Protein AF-0000000075406181 (afdb_homodimer)

Sequence (302 aa):
MIGLICLGNSLHADDGFGTAVHRRLATRPWPRHVCLHDGSEGGVLDILHQCRQAVLITALSSRLGAPGQVLLLTEAEIPADPQGPLGAGPASIVAAMRRLMQKPPKTEILGAVAALQVPFSAGLTPLVAAAVETASAMLWRQWGMSQAPAVMIGLICLGNSLHADDGFGTAVHRRLATRPWPRHVCLHDGSEGGVLDILHQCRQAVLITALSSRLGAPGQVLLLTEAEIPADPQGPLGAGPASIVAAMRRLMQKPPKTEILGAVAALQVPFSAGLTPLVAAAVETASAMLWRQWGMSQAPAV

Foldseek 3Di:
DEEEEFAADQQFALQCLSVLLLVVCVPADFPPLYDYHHCVVPDPLVVQLVHQEYEYEGADELVVDHALDKDKAFPVRLDLALPDPSSPDPSVVVNVSVVPDPRTHGYMYIYGYAPGGGGRDHYYDPSSVVSSVVSSVVCCVVGVPPPDPPD/DEEEEFAADQQFALQCLSVLLLVVCVPADFPPLYDYHHCVVPDPLVVQLVHQEYEYEGADELVVDHALDKDKAFPVRLDLALPDPSSPDPSVVVNVSVVPDPRTHGYMYIYGYAPGGGGRDHYYDPSSVVSSVVSSVVCCVVGVPPPDPPD

pLDDT: mean 87.93, std 13.17, range [35.19, 98.69]

InterPro domains:
  IPR000671 Peptidase A31 family [PR00446] (2-14)
  IPR000671 Peptidase A31 family [PR00446] (14-25)
  IPR000671 Peptidase A31 family [PR00446] (33-50)
  IPR000671 Peptidase A31 family [PR00446] (64-80)
  IPR000671 Peptidase A31 family [PTHR30302] (3-141)
  IPR000671 Peptidase A31 family [TIGR00072] (5-139)
  IPR023430 Peptidase HybD-like domain superfamily [G3DSA:3.40.50.1450] (2-148)
  IPR023430 Peptidase HybD-like domain superfamily [SSF53163] (4-143)

Solvent-accessible surface area (backbone atoms only — not comparable to full-atom values): 15360 Å² total; per-residue (Å²): 74,33,34,40,35,16,29,53,36,57,47,19,15,22,30,13,40,9,46,51,31,42,63,72,49,66,80,55,83,56,38,92,55,46,44,82,38,69,36,47,78,50,62,59,68,63,54,46,70,64,19,56,29,35,35,43,27,27,46,35,58,52,88,78,47,57,59,19,40,71,46,76,40,46,58,89,69,46,45,73,50,47,85,40,91,60,7,45,32,71,32,28,55,53,31,50,40,56,70,71,36,94,77,54,38,56,46,32,36,42,28,30,13,26,81,46,78,42,69,47,32,77,50,56,50,70,52,42,49,53,27,33,56,54,51,44,50,51,51,36,62,64,52,39,65,50,69,72,76,82,120,74,35,34,40,34,17,29,52,35,57,47,20,14,23,28,13,41,8,48,52,31,41,62,71,51,66,80,55,81,56,40,90,57,45,44,82,40,70,37,46,78,51,61,57,68,62,53,46,69,65,22,55,30,34,34,41,27,27,46,34,59,51,86,79,48,57,60,19,41,73,45,77,41,45,57,89,69,46,46,72,50,48,83,40,92,58,6,45,31,70,30,27,55,55,34,48,40,56,70,71,36,93,77,54,38,54,46,32,36,42,28,30,13,26,81,46,79,40,68,48,32,76,49,56,51,70,52,42,50,53,26,34,57,53,51,45,49,51,50,37,61,64,52,40,63,51,67,72,76,84,121

Nearest PDB structures (foldseek):
  1cfz-assembly2_B  TM=7.970E-01  e=2.907E-11  Escherichia coli
  5ttx-assembly3_C  TM=7.260E-01  e=1.371E-09  Thaumarchaeota archaeon SCGC AB-539-E09
  2e85-assembly1_A  TM=7.416E-01  e=6.571E-09  Escherichia coli
  5zby-assembly1_A  TM=7.453E-01  e=7.488E-09  Thermococcus kodakarensis KOD1
  2i8l-assembly1_A  TM=7.427E-01  e=2.426E-08  Escherichia coli

Radius of gyration: 19.92 Å; Cα contacts (8 Å, |Δi|>4): 659; chains: 2; bounding box: 43×64×57 Å

Organism: Magnetospirillum gryphiswaldense (strain DSM 6361 / JCM 21280 / NBRC 15271 / MSR-1) (NCBI:txid431944)

Secondary structure (DSSP, 8-state):
-EEEEE---TTBGGGGHHHHHHHHHTTS---TTEEEEEGGGS-HHHHHHT-SEEEEEEEE-GGGSSTT-EEEE-GGGS-S-TTSTTTSTTHHHHHHHHHH-SSPPEEEEEEEE-S---TTB-S--HHHHHHHHHHHHHHIIIIIS------/-EEEEE---TTBGGGGHHHHHHHHHTTS---TTEEEEEGGGS-HHHHHHT-SEEEEEEEE-GGGSSTT-EEEE-GGGS-S-TTSTTTSTTHHHHHHHHHH-SSPPEEEEEEEE-S---TTB-S--HHHHHHHHHHHHHHIIIIIS------

Structure (mmCIF, N/CA/C/O backbone):
data_AF-0000000075406181-model_v1
#
loop_
_entity.id
_entity.type
_entity.pdbx_description
1 polymer 'Hydrogenase 2 maturation protease'
#
loop_
_atom_site.group_PDB
_atom_site.id
_atom_site.type_symbol
_atom_site.label_atom_id
_atom_site.label_alt_id
_atom_site.label_comp_id
_atom_site.label_asym_id
_atom_site.label_entity_id
_atom_site.label_seq_id
_atom_site.pdbx_PDB_ins_code
_atom_site.Cartn_x
_atom_site.Cartn_y
_atom_site.Cartn_z
_atom_site.occupancy
_atom_site.B_iso_or_equiv
_atom_site.auth_seq_id
_atom_site.auth_comp_id
_atom_site.auth_asym_id
_atom_site.auth_atom_id
_atom_site.pdbx_PDB_model_num
ATOM 1 N N . MET A 1 1 ? 9.43 -23.875 3.182 1 92.38 1 MET A N 1
ATOM 2 C CA . MET A 1 1 ? 8.156 -23.188 3.391 1 92.38 1 MET A CA 1
ATOM 3 C C . MET A 1 1 ? 7.641 -22.578 2.088 1 92.38 1 MET A C 1
ATOM 5 O O . MET A 1 1 ? 8.43 -22.203 1.221 1 92.38 1 MET A O 1
ATOM 9 N N . ILE A 1 2 ? 6.34 -22.672 1.897 1 96.19 2 ILE A N 1
ATOM 10 C CA . ILE A 1 2 ? 5.688 -22 0.781 1 96.19 2 ILE A CA 1
ATOM 11 C C . ILE A 1 2 ? 5.074 -20.688 1.26 1 96.19 2 ILE A C 1
ATOM 13 O O . ILE A 1 2 ? 4.277 -20.672 2.201 1 96.19 2 ILE A O 1
ATOM 17 N N . GLY A 1 3 ? 5.555 -19.609 0.594 1 96.94 3 GLY A N 1
ATOM 18 C CA . GLY A 1 3 ? 5.055 -18.297 0.979 1 96.94 3 GLY A CA 1
ATOM 19 C C . GLY A 1 3 ? 4.047 -17.734 -0.004 1 96.94 3 GLY A C 1
ATOM 20 O O . GLY A 1 3 ? 4.355 -17.562 -1.184 1 96.94 3 GLY A O 1
ATOM 21 N N . LEU A 1 4 ? 2.801 -17.562 0.471 1 97.75 4 LEU A N 1
ATOM 22 C CA . LEU A 1 4 ? 1.804 -16.781 -0.255 1 97.75 4 LEU A CA 1
ATOM 23 C C . LEU A 1 4 ? 1.836 -15.312 0.178 1 97.75 4 LEU A C 1
ATOM 25 O O . LEU A 1 4 ? 1.401 -14.977 1.281 1 97.75 4 LEU A O 1
ATOM 29 N N . ILE A 1 5 ? 2.396 -14.469 -0.699 1 96.62 5 ILE A N 1
ATOM 30 C CA . ILE A 1 5 ? 2.662 -13.086 -0.32 1 96.62 5 ILE A CA 1
ATOM 31 C C . ILE A 1 5 ? 1.684 -12.156 -1.036 1 96.62 5 ILE A C 1
ATOM 33 O O . ILE A 1 5 ? 1.765 -11.984 -2.254 1 96.62 5 ILE A O 1
ATOM 37 N N . CYS A 1 6 ? 0.785 -11.516 -0.267 1 96.75 6 CYS A N 1
ATOM 38 C CA . CYS A 1 6 ? -0.244 -10.633 -0.81 1 96.75 6 CYS A CA 1
ATOM 39 C C . CYS A 1 6 ? 0.228 -9.188 -0.822 1 96.75 6 CYS A C 1
ATOM 41 O O . CYS A 1 6 ? 0.563 -8.633 0.224 1 96.75 6 CYS A O 1
ATOM 43 N N . LEU A 1 7 ? 0.249 -8.633 -2.033 1 94.44 7 LEU A N 1
ATOM 44 C CA . LEU A 1 7 ? 0.8 -7.293 -2.221 1 94.44 7 LEU A CA 1
ATOM 45 C C . LEU A 1 7 ? -0.269 -6.332 -2.727 1 94.44 7 LEU A C 1
ATOM 47 O O . LEU A 1 7 ? -1.194 -6.738 -3.432 1 94.44 7 LEU A O 1
ATOM 51 N N . GLY A 1 8 ? -0.083 -5.059 -2.402 1 91.44 8 GLY A N 1
ATOM 52 C CA . GLY A 1 8 ? -0.963 -4.008 -2.887 1 91.44 8 GLY A CA 1
ATOM 53 C C . GLY A 1 8 ? -1.36 -3.018 -1.808 1 91.44 8 GLY A C 1
ATOM 54 O O . GLY A 1 8 ? -0.761 -2.992 -0.73 1 91.44 8 GLY A O 1
ATOM 55 N N . ASN A 1 9 ? -2.23 -2.17 -2.105 1 89.69 9 ASN A N 1
ATOM 56 C CA . ASN A 1 9 ? -2.719 -1.108 -1.232 1 89.69 9 ASN A CA 1
ATOM 57 C C . ASN A 1 9 ? -4.234 -0.963 -1.319 1 89.69 9 ASN A C 1
ATOM 59 O O . ASN A 1 9 ? -4.766 -0.545 -2.352 1 89.69 9 ASN A O 1
ATOM 63 N N . SER A 1 10 ? -4.883 -1.193 -0.217 1 89.31 10 SER A N 1
ATOM 64 C CA . SER A 1 10 ? -6.34 -1.229 -0.183 1 89.31 10 SER A CA 1
ATOM 65 C C . SER A 1 10 ? -6.934 0.164 -0.373 1 89.31 10 SER A C 1
ATOM 67 O O . SER A 1 10 ? -8.125 0.306 -0.639 1 89.31 10 SER A O 1
ATOM 69 N N . LEU A 1 11 ? -6.105 1.211 -0.32 1 88.19 11 LEU A N 1
ATOM 70 C CA . LEU A 1 11 ? -6.605 2.572 -0.471 1 88.19 11 LEU A CA 1
ATOM 71 C C . LEU A 1 11 ? -6.508 3.027 -1.923 1 88.19 11 LEU A C 1
ATOM 73 O O . LEU A 1 11 ? -6.898 4.152 -2.252 1 88.19 11 LEU A O 1
ATOM 77 N N . HIS A 1 12 ? -6.004 2.139 -2.789 1 90.44 12 HIS A N 1
ATOM 78 C CA . HIS A 1 12 ? -5.766 2.504 -4.18 1 90.44 12 HIS A CA 1
ATOM 79 C C . HIS A 1 12 ? -6.57 1.616 -5.125 1 90.44 12 HIS A C 1
ATOM 81 O O . HIS A 1 12 ? -6.012 1.024 -6.051 1 90.44 12 HIS A O 1
ATOM 87 N N . ALA A 1 13 ? -7.859 1.583 -4.914 1 91.88 13 ALA A N 1
ATOM 88 C CA . ALA A 1 13 ? -8.805 0.869 -5.77 1 91.88 13 ALA A CA 1
ATOM 89 C C . ALA A 1 13 ? -8.344 -0.562 -6.023 1 91.88 13 ALA A C 1
ATOM 91 O O . ALA A 1 13 ? -8.133 -1.33 -5.082 1 91.88 13 ALA A O 1
ATOM 92 N N . ASP A 1 14 ? -8.125 -0.918 -7.254 1 95.75 14 ASP A N 1
ATOM 93 C CA . ASP A 1 14 ? -7.875 -2.314 -7.598 1 95.75 14 ASP A CA 1
ATOM 94 C C . ASP A 1 14 ? -6.48 -2.754 -7.152 1 95.75 14 ASP A C 1
ATOM 96 O O . ASP A 1 14 ? -6.188 -3.949 -7.105 1 95.75 14 ASP A O 1
ATOM 100 N N . ASP A 1 15 ? -5.602 -1.813 -6.758 1 92.69 15 ASP A N 1
ATOM 101 C CA . ASP A 1 15 ? -4.32 -2.191 -6.168 1 92.69 15 ASP A CA 1
ATOM 102 C C . ASP A 1 15 ? -4.523 -2.988 -4.883 1 92.69 15 ASP A C 1
ATOM 104 O O . ASP A 1 15 ? -3.604 -3.66 -4.41 1 92.69 15 ASP A O 1
ATOM 108 N N . GLY A 1 16 ? -5.684 -2.883 -4.336 1 93.75 16 GLY A N 1
ATOM 109 C CA . GLY A 1 16 ? -5.996 -3.574 -3.094 1 93.75 16 GLY A CA 1
ATOM 110 C C . GLY A 1 16 ? -6.312 -5.043 -3.293 1 93.75 16 GLY A C 1
ATOM 111 O O . GLY A 1 16 ? -6.684 -5.738 -2.344 1 93.75 16 GLY A O 1
ATOM 112 N N . PHE A 1 17 ? -6.137 -5.543 -4.488 1 96.25 17 PHE A N 1
ATOM 113 C CA . PHE A 1 17 ? -6.484 -6.922 -4.812 1 96.25 17 PHE A CA 1
ATOM 114 C C . PHE A 1 17 ? -5.766 -7.895 -3.885 1 96.25 17 PHE A C 1
ATOM 116 O O . PHE A 1 17 ? -6.402 -8.742 -3.256 1 96.25 17 PHE A O 1
ATOM 123 N N . GLY A 1 18 ? -4.508 -7.781 -3.793 1 96.31 18 GLY A N 1
ATOM 124 C CA . GLY A 1 18 ? -3.744 -8.68 -2.938 1 96.31 18 GLY A CA 1
ATOM 125 C C . GLY A 1 18 ? -4.188 -8.641 -1.487 1 96.31 18 GLY A C 1
ATOM 126 O O . GLY A 1 18 ? -4.305 -9.68 -0.84 1 96.31 18 GLY A O 1
ATOM 127 N N . THR A 1 19 ? -4.453 -7.504 -0.997 1 93.5 19 THR A N 1
ATOM 128 C CA . THR A 1 19 ? -4.914 -7.336 0.377 1 93.5 19 THR A CA 1
ATOM 129 C C . THR A 1 19 ? -6.266 -8.016 0.582 1 93.5 19 THR A C 1
ATOM 131 O O . THR A 1 19 ? -6.5 -8.648 1.612 1 93.5 19 THR A O 1
ATOM 134 N N . ALA A 1 20 ? -7.102 -7.863 -0.34 1 95.31 20 ALA A N 1
ATOM 135 C CA . ALA A 1 20 ? -8.422 -8.484 -0.259 1 95.31 20 ALA A CA 1
ATOM 136 C C . ALA A 1 20 ? -8.305 -10.008 -0.253 1 95.31 20 ALA A C 1
ATOM 138 O O . ALA A 1 20 ? -9.023 -10.688 0.488 1 95.31 20 ALA A O 1
ATOM 139 N N . VAL A 1 21 ? -7.422 -10.508 -1.062 1 97.62 21 VAL A N 1
ATOM 140 C CA . VAL A 1 21 ? -7.191 -11.945 -1.088 1 97.62 21 VAL A CA 1
ATOM 141 C C . VAL A 1 21 ? -6.676 -12.414 0.27 1 97.62 21 VAL A C 1
ATOM 143 O O . VAL A 1 21 ? -7.109 -13.445 0.789 1 97.62 21 VAL A O 1
ATOM 146 N N . HIS A 1 22 ? -5.711 -11.695 0.81 1 96.69 22 HIS A N 1
ATOM 147 C CA . HIS A 1 22 ? -5.199 -12.023 2.135 1 96.69 22 HIS A CA 1
ATOM 148 C C . HIS A 1 22 ? -6.332 -12.133 3.15 1 96.69 22 HIS A C 1
ATOM 150 O O . HIS A 1 22 ? -6.406 -13.109 3.902 1 96.69 22 HIS A O 1
ATOM 156 N N . ARG A 1 23 ? -7.195 -11.156 3.166 1 93.75 23 ARG A N 1
ATOM 157 C CA . ARG A 1 23 ? -8.297 -11.117 4.125 1 93.75 23 ARG A CA 1
ATOM 158 C C . ARG A 1 23 ? -9.211 -12.32 3.945 1 93.75 23 ARG A C 1
ATOM 160 O O . ARG A 1 23 ? -9.648 -12.93 4.926 1 93.75 23 ARG A O 1
ATOM 167 N N . ARG A 1 24 ? -9.453 -12.594 2.705 1 96.31 24 ARG A N 1
ATOM 168 C CA . ARG A 1 24 ? -10.352 -13.695 2.391 1 96.31 24 ARG A CA 1
ATOM 169 C C . ARG A 1 24 ? -9.773 -15.031 2.871 1 96.31 24 ARG A C 1
ATOM 171 O O . ARG A 1 24 ? -10.523 -15.914 3.299 1 96.31 24 ARG A O 1
ATOM 178 N N . LEU A 1 25 ? -8.445 -15.133 2.848 1 97.06 25 LEU A N 1
ATOM 179 C CA . LEU A 1 25 ? -7.809 -16.422 3.082 1 97.06 25 LEU A CA 1
ATOM 180 C C . LEU A 1 25 ? -7.273 -16.516 4.508 1 97.06 25 LEU A C 1
ATOM 182 O O . LEU A 1 25 ? -6.898 -17.594 4.965 1 97.06 25 LEU A O 1
ATOM 186 N N . ALA A 1 26 ? -7.234 -15.453 5.223 1 93.75 26 ALA A N 1
ATOM 187 C CA . ALA A 1 26 ? -6.551 -15.352 6.508 1 93.75 26 ALA A CA 1
ATOM 188 C C . ALA A 1 26 ? -7.176 -16.281 7.535 1 93.75 26 ALA A C 1
ATOM 190 O O . ALA A 1 26 ? -6.5 -16.75 8.453 1 93.75 26 ALA A O 1
ATOM 191 N N . THR A 1 27 ? -8.391 -16.609 7.375 1 90.75 27 THR A N 1
ATOM 192 C CA . THR A 1 27 ? -9.062 -17.391 8.406 1 90.75 27 THR A CA 1
ATOM 193 C C . THR A 1 27 ? -9.086 -18.875 8.023 1 90.75 27 THR A C 1
ATOM 195 O O . THR A 1 27 ? -9.602 -19.703 8.781 1 90.75 27 THR A O 1
ATOM 198 N N . ARG A 1 28 ? -8.547 -19.219 6.93 1 91.31 28 ARG A N 1
ATOM 199 C CA . ARG A 1 28 ? -8.531 -20.609 6.5 1 91.31 28 ARG A CA 1
ATOM 200 C C . ARG A 1 28 ? -7.406 -21.375 7.184 1 91.31 28 ARG A C 1
ATOM 202 O O . ARG A 1 28 ? -6.348 -20.812 7.473 1 91.31 28 ARG A O 1
ATOM 209 N N . PRO A 1 29 ? -7.621 -22.641 7.461 1 91.88 29 PRO A N 1
ATOM 210 C CA . PRO A 1 29 ? -6.582 -23.469 8.078 1 91.88 29 PRO A CA 1
ATOM 211 C C . PRO A 1 29 ? -5.547 -23.953 7.07 1 91.88 29 PRO A C 1
ATOM 213 O O . PRO A 1 29 ? -5.723 -25.016 6.461 1 91.88 29 PRO A O 1
ATOM 216 N N . TRP A 1 30 ? -4.477 -23.328 6.973 1 94.56 30 TRP A N 1
ATOM 217 C CA . TRP A 1 30 ? -3.416 -23.688 6.039 1 94.56 30 TRP A CA 1
ATOM 218 C C . TRP A 1 30 ? -2.5 -24.75 6.641 1 94.56 30 TRP A C 1
ATOM 220 O O . TRP A 1 30 ? -2.295 -24.781 7.855 1 94.56 30 TRP A O 1
ATOM 230 N N . PRO A 1 31 ? -2.006 -25.672 5.766 1 94.62 31 PRO A N 1
ATOM 231 C CA . PRO A 1 31 ? -0.969 -26.578 6.258 1 94.62 31 PRO A CA 1
ATOM 232 C C . PRO A 1 31 ? 0.217 -25.844 6.879 1 94.62 31 PRO A C 1
ATOM 234 O O . PRO A 1 31 ? 0.479 -24.688 6.531 1 94.62 31 PRO A O 1
ATOM 237 N N . ARG A 1 32 ? 1.001 -26.484 7.691 1 92.75 32 ARG A N 1
ATOM 238 C CA . ARG A 1 32 ? 2.072 -25.875 8.461 1 92.75 32 ARG A CA 1
ATOM 239 C C . ARG A 1 32 ? 3.162 -25.328 7.551 1 92.75 32 ARG A C 1
ATOM 241 O O . ARG A 1 32 ? 3.84 -24.359 7.895 1 92.75 32 ARG A O 1
ATOM 248 N N . HIS A 1 33 ? 3.316 -25.969 6.422 1 95 33 HIS A N 1
ATOM 249 C CA . HIS A 1 33 ? 4.418 -25.578 5.551 1 95 33 HIS A CA 1
ATOM 250 C C . HIS A 1 33 ? 3.996 -24.469 4.586 1 95 33 HIS A C 1
ATOM 252 O O . HIS A 1 33 ? 4.789 -24.031 3.748 1 95 33 HIS A O 1
ATOM 258 N N . VAL A 1 34 ? 2.721 -23.984 4.645 1 96.62 34 VAL A N 1
ATOM 259 C CA . VAL A 1 34 ? 2.201 -22.891 3.824 1 96.62 34 VAL A CA 1
ATOM 260 C C . VAL A 1 34 ? 1.897 -21.672 4.707 1 96.62 34 VAL A C 1
ATOM 262 O O . VAL A 1 34 ? 1.133 -21.781 5.668 1 96.62 34 VAL A O 1
ATOM 265 N N . CYS A 1 35 ? 2.533 -20.531 4.32 1 95.94 35 CYS A N 1
ATOM 266 C CA . CYS A 1 35 ? 2.348 -19.328 5.121 1 95.94 35 CYS A CA 1
ATOM 267 C C . CYS A 1 35 ? 1.774 -18.203 4.277 1 95.94 35 CYS A C 1
ATOM 269 O O . CYS A 1 35 ? 2.328 -17.859 3.229 1 95.94 35 CYS A O 1
ATOM 271 N N . LEU A 1 36 ? 0.667 -17.672 4.742 1 96.5 36 LEU A N 1
ATOM 272 C CA . LEU A 1 36 ? 0.05 -16.5 4.125 1 96.5 36 LEU A CA 1
ATOM 273 C C . LEU A 1 36 ? 0.608 -15.211 4.723 1 96.5 36 LEU A C 1
ATOM 275 O O . LEU A 1 36 ? 0.546 -15.008 5.938 1 96.5 36 LEU A O 1
ATOM 279 N N . HIS A 1 37 ? 1.17 -14.352 3.859 1 94.88 37 HIS A N 1
ATOM 280 C CA . HIS A 1 37 ? 1.799 -13.125 4.34 1 94.88 37 HIS A CA 1
ATOM 281 C C . HIS A 1 37 ? 1.076 -11.891 3.809 1 94.88 37 HIS A C 1
ATOM 283 O O . HIS A 1 37 ? 0.737 -11.82 2.625 1 94.88 37 HIS A O 1
ATOM 289 N N . ASP A 1 38 ? 0.892 -10.945 4.711 1 91.31 38 ASP A N 1
ATOM 290 C CA . ASP A 1 38 ? 0.485 -9.602 4.316 1 91.31 38 ASP A CA 1
ATOM 291 C C . ASP A 1 38 ? 1.691 -8.758 3.914 1 91.31 38 ASP A C 1
ATOM 293 O O . ASP A 1 38 ? 2.432 -8.273 4.77 1 91.31 38 ASP A O 1
ATOM 297 N N . GLY A 1 39 ? 1.858 -8.516 2.641 1 87.5 39 GLY A N 1
ATOM 298 C CA . GLY A 1 39 ? 3.025 -7.82 2.125 1 87.5 39 GLY A CA 1
ATOM 299 C C . GLY A 1 39 ? 3.002 -6.328 2.4 1 87.5 39 GLY A C 1
ATOM 300 O O . GLY A 1 39 ? 4 -5.637 2.193 1 87.5 39 GLY A O 1
ATOM 301 N N . SER A 1 40 ? 1.844 -5.793 2.783 1 76.94 40 SER A N 1
ATOM 302 C CA . SER A 1 40 ? 1.737 -4.371 3.082 1 76.94 40 SER A CA 1
ATOM 303 C C . SER A 1 40 ? 2.566 -3.998 4.305 1 76.94 40 SER A C 1
ATOM 305 O O . SER A 1 40 ? 2.869 -2.822 4.523 1 76.94 40 SER A O 1
ATOM 307 N N . GLU A 1 41 ? 2.945 -4.969 5.082 1 72.38 41 GLU A N 1
ATOM 308 C CA . GLU A 1 41 ? 3.75 -4.73 6.273 1 72.38 41 GLU A CA 1
ATOM 309 C C . GLU A 1 41 ? 5.219 -4.523 5.918 1 72.38 41 GLU A C 1
ATOM 311 O O . GLU A 1 41 ? 6.027 -4.164 6.777 1 72.38 41 GLU A O 1
ATOM 316 N N . GLY A 1 42 ? 5.527 -4.73 4.68 1 75.56 42 GLY A N 1
ATOM 317 C CA . GLY A 1 42 ? 6.906 -4.566 4.25 1 75.56 42 GLY A CA 1
ATOM 318 C C . GLY A 1 42 ? 7.734 -5.832 4.402 1 75.56 42 GLY A C 1
ATOM 319 O O . GLY A 1 42 ? 7.191 -6.91 4.648 1 75.56 42 GLY A O 1
ATOM 320 N N . GLY A 1 43 ? 9 -5.742 3.951 1 81.19 43 GLY A N 1
ATOM 321 C CA . GLY A 1 43 ? 9.945 -6.832 4.133 1 81.19 43 GLY A CA 1
ATOM 322 C C . GLY A 1 43 ? 9.742 -7.965 3.148 1 81.19 43 GLY A C 1
ATOM 323 O O . GLY A 1 43 ? 9.953 -9.133 3.484 1 81.19 43 GLY A O 1
ATOM 324 N N . VAL A 1 44 ? 9.266 -7.781 2.043 1 87.81 44 VAL A N 1
ATOM 325 C CA . VAL A 1 44 ? 8.93 -8.797 1.056 1 87.81 44 VAL A CA 1
ATOM 326 C C . VAL A 1 44 ? 10.172 -9.625 0.714 1 87.81 44 VAL A C 1
ATOM 328 O O . VAL A 1 44 ? 10.102 -10.852 0.633 1 87.81 44 VAL A O 1
ATOM 331 N N . LEU A 1 45 ? 11.305 -8.984 0.619 1 85.94 45 LEU A N 1
ATOM 332 C CA . LEU A 1 45 ? 12.531 -9.695 0.281 1 85.94 45 LEU A CA 1
ATOM 333 C C . LEU A 1 45 ? 12.945 -10.633 1.41 1 85.94 45 LEU A C 1
ATOM 335 O O . LEU A 1 45 ? 13.422 -11.742 1.159 1 85.94 45 LEU A O 1
ATOM 339 N N . ASP A 1 46 ? 12.75 -10.195 2.611 1 88.94 46 ASP A N 1
ATOM 340 C CA . ASP A 1 46 ? 13.078 -11.031 3.762 1 88.94 46 ASP A CA 1
ATOM 341 C C . ASP A 1 46 ? 12.188 -12.273 3.803 1 88.94 46 ASP A C 1
ATOM 343 O O . ASP A 1 46 ? 12.656 -13.367 4.125 1 88.94 46 ASP A O 1
ATOM 347 N N . ILE A 1 47 ? 10.969 -12.062 3.525 1 92.31 47 ILE A N 1
ATOM 348 C CA . ILE A 1 47 ? 10.031 -13.18 3.486 1 92.31 47 ILE A CA 1
ATOM 349 C C . ILE A 1 47 ? 10.438 -14.164 2.393 1 92.31 47 ILE A C 1
ATOM 351 O O . ILE A 1 47 ? 10.492 -15.375 2.625 1 92.31 47 ILE A O 1
ATOM 355 N N . LEU A 1 48 ? 10.812 -13.648 1.282 1 92.31 48 LEU A N 1
ATOM 356 C CA . LEU A 1 48 ? 11.18 -14.469 0.137 1 92.31 48 LEU A CA 1
ATOM 357 C C . LEU A 1 48 ? 12.43 -15.289 0.438 1 92.31 48 LEU A C 1
ATOM 359 O O . LEU A 1 48 ? 12.547 -16.438 -0.005 1 92.31 48 LEU A O 1
ATOM 363 N N . HIS A 1 49 ? 13.273 -14.742 1.22 1 90.44 49 HIS A N 1
ATOM 364 C CA . HIS A 1 49 ? 14.508 -15.414 1.592 1 90.44 49 HIS A CA 1
ATOM 365 C C . HIS A 1 49 ? 14.219 -16.688 2.396 1 90.44 49 HIS A C 1
ATOM 367 O O . HIS A 1 49 ? 15.023 -17.609 2.395 1 90.44 49 HIS A O 1
ATOM 373 N N . GLN A 1 50 ? 13.117 -16.688 2.994 1 93.06 50 GLN A N 1
ATOM 374 C CA . GLN A 1 50 ? 12.797 -17.797 3.881 1 93.06 50 GLN A CA 1
ATOM 375 C C . GLN A 1 50 ? 11.969 -18.859 3.158 1 93.06 50 GLN A C 1
ATOM 377 O O . GLN A 1 50 ? 11.648 -19.906 3.732 1 93.06 50 GLN A O 1
ATOM 382 N N . CYS A 1 51 ? 11.656 -18.641 1.934 1 95.06 51 CYS A N 1
ATOM 383 C CA . CYS A 1 51 ? 10.75 -19.516 1.205 1 95.06 51 CYS A CA 1
ATOM 384 C C . CYS A 1 51 ? 11.508 -20.406 0.229 1 95.06 51 CYS A C 1
ATOM 386 O O . CYS A 1 51 ? 12.508 -19.984 -0.353 1 95.06 51 CYS A O 1
ATOM 388 N N . ARG A 1 52 ? 11.086 -21.625 0.11 1 94.88 52 ARG A N 1
ATOM 389 C CA . ARG A 1 52 ? 11.523 -22.469 -1.002 1 94.88 52 ARG A CA 1
ATOM 390 C C . ARG A 1 52 ? 10.719 -22.172 -2.262 1 94.88 52 ARG A C 1
ATOM 392 O O . ARG A 1 52 ? 11.25 -22.234 -3.373 1 94.88 52 ARG A O 1
ATOM 399 N N . GLN A 1 53 ? 9.438 -21.906 -2.061 1 96.19 53 GLN A N 1
ATOM 400 C CA . GLN A 1 53 ? 8.5 -21.5 -3.104 1 96.19 53 GLN A CA 1
ATOM 401 C C . GLN A 1 53 ? 7.637 -20.328 -2.645 1 96.19 53 GLN A C 1
ATOM 403 O O . GLN A 1 53 ? 7.258 -20.25 -1.476 1 96.19 53 GLN A O 1
ATOM 408 N N . ALA A 1 54 ? 7.414 -19.438 -3.617 1 96.56 54 ALA A N 1
ATOM 409 C CA . ALA A 1 54 ? 6.598 -18.281 -3.271 1 96.56 54 ALA A CA 1
ATOM 410 C C . ALA A 1 54 ? 5.613 -17.938 -4.391 1 96.56 54 ALA A C 1
ATOM 412 O O . ALA A 1 54 ? 5.895 -18.188 -5.566 1 96.56 54 ALA A O 1
ATOM 413 N N . VAL A 1 55 ? 4.473 -17.438 -4.008 1 97.12 55 VAL A N 1
ATOM 414 C CA . VAL A 1 55 ? 3.504 -16.859 -4.93 1 97.12 55 VAL A CA 1
ATOM 415 C C . VAL A 1 55 ? 3.234 -15.398 -4.547 1 97.12 55 VAL A C 1
ATOM 417 O O . VAL A 1 55 ? 2.855 -15.109 -3.408 1 97.12 55 VAL A O 1
ATOM 420 N N . LEU A 1 56 ? 3.539 -14.531 -5.449 1 96.44 56 LEU A N 1
ATOM 421 C CA . LEU A 1 56 ? 3.148 -13.133 -5.27 1 96.44 56 LEU A CA 1
ATOM 422 C C . LEU A 1 56 ? 1.72 -12.906 -5.75 1 96.44 56 LEU A C 1
ATOM 424 O O . LEU A 1 56 ? 1.383 -13.234 -6.891 1 96.44 56 LEU A O 1
ATOM 428 N N . ILE A 1 57 ? 0.869 -12.445 -4.875 1 97.75 57 ILE A N 1
ATOM 429 C CA . ILE A 1 57 ? -0.528 -12.156 -5.184 1 97.75 57 ILE A CA 1
ATOM 430 C C . ILE A 1 57 ? -0.74 -10.648 -5.25 1 97.75 57 ILE A C 1
ATOM 432 O O . ILE A 1 57 ? -0.654 -9.953 -4.234 1 97.75 57 ILE A O 1
ATOM 436 N N . THR A 1 58 ? -1.051 -10.133 -6.461 1 96.44 58 THR A N 1
ATOM 437 C CA . THR A 1 58 ? -1.077 -8.68 -6.625 1 96.44 58 THR A CA 1
ATOM 438 C C . THR A 1 58 ? -1.909 -8.289 -7.84 1 96.44 58 THR A C 1
ATOM 440 O O . THR A 1 58 ? -2.232 -9.133 -8.68 1 96.44 58 THR A O 1
ATOM 443 N N . ALA A 1 59 ? -2.277 -7.066 -7.883 1 95.5 59 ALA A N 1
ATOM 444 C CA . ALA A 1 59 ? -2.926 -6.535 -9.078 1 95.5 59 ALA A CA 1
ATOM 445 C C . ALA A 1 59 ? -1.925 -6.363 -10.219 1 95.5 59 ALA A C 1
ATOM 447 O O . ALA A 1 59 ? -0.74 -6.117 -9.977 1 95.5 59 ALA A O 1
ATOM 448 N N . LEU A 1 60 ? -2.414 -6.531 -11.414 1 93.19 60 LEU A N 1
ATOM 449 C CA . LEU A 1 60 ? -1.6 -6.383 -12.609 1 93.19 60 LEU A CA 1
ATOM 450 C C . LEU A 1 60 ? -2.08 -5.203 -13.453 1 93.19 60 LEU A C 1
ATOM 452 O O . LEU A 1 60 ? -3.246 -4.812 -13.375 1 93.19 60 LEU A O 1
ATOM 456 N N . SER A 1 61 ? -1.172 -4.773 -14.25 1 90.44 61 SER A N 1
ATOM 457 C CA . SER A 1 61 ? -1.479 -3.664 -15.148 1 90.44 61 SER A CA 1
ATOM 458 C C . SER A 1 61 ? -2.576 -4.043 -16.141 1 90.44 61 SER A C 1
ATOM 460 O O . SER A 1 61 ? -2.613 -5.172 -16.625 1 90.44 61 SER A O 1
ATOM 462 N N . SER A 1 62 ? -3.332 -2.984 -16.516 1 91.12 62 SER A N 1
ATOM 463 C CA . SER A 1 62 ? -4.406 -3.18 -17.484 1 91.12 62 SER A CA 1
ATOM 464 C C . SER A 1 62 ? -3.855 -3.596 -18.844 1 91.12 62 SER A C 1
ATOM 466 O O . SER A 1 62 ? -4.59 -4.121 -19.688 1 91.12 62 SER A O 1
ATOM 468 N N . ARG A 1 63 ? -2.605 -3.451 -19.062 1 87.44 63 ARG A N 1
ATOM 469 C CA . ARG A 1 63 ? -1.971 -3.77 -20.344 1 87.44 63 ARG A CA 1
ATOM 470 C C . ARG A 1 63 ? -1.823 -5.277 -20.516 1 87.44 63 ARG A C 1
ATOM 472 O O . ARG A 1 63 ? -1.544 -5.754 -21.625 1 87.44 63 ARG A O 1
ATOM 479 N N . LEU A 1 64 ? -1.982 -6.027 -19.484 1 89 64 LEU A N 1
ATOM 480 C CA . LEU A 1 64 ? -1.649 -7.445 -19.531 1 89 64 LEU A CA 1
ATOM 481 C C . LEU A 1 64 ? -2.875 -8.281 -19.891 1 89 64 LEU A C 1
ATOM 483 O O . LEU A 1 64 ? -2.762 -9.484 -20.125 1 89 64 LEU A O 1
ATOM 487 N N . GLY A 1 65 ? -4.07 -7.672 -19.891 1 93.69 65 GLY A N 1
ATOM 488 C CA . GLY A 1 65 ? -5.281 -8.422 -20.188 1 93.69 65 GLY A CA 1
ATOM 489 C C . GLY A 1 65 ? -6.551 -7.637 -19.906 1 93.69 65 GLY A C 1
ATOM 490 O O . GLY A 1 65 ? -6.504 -6.418 -19.734 1 93.69 65 GLY A O 1
ATOM 491 N N . ALA A 1 66 ? -7.742 -8.336 -19.906 1 97.19 66 ALA A N 1
ATOM 492 C CA . ALA A 1 66 ? -9.039 -7.723 -19.625 1 97.19 66 ALA A CA 1
ATOM 493 C C . ALA A 1 66 ? -9.211 -7.457 -18.125 1 97.19 66 ALA A C 1
ATOM 495 O O . ALA A 1 66 ? -8.766 -8.25 -17.297 1 97.19 66 ALA A O 1
ATOM 496 N N . PRO A 1 67 ? -9.844 -6.395 -17.812 1 97.69 67 PRO A N 1
ATOM 497 C CA . PRO A 1 67 ? -10.094 -6.125 -16.391 1 97.69 67 PRO A CA 1
ATOM 498 C C . PRO A 1 67 ? -10.742 -7.309 -15.672 1 97.69 67 PRO A C 1
ATOM 500 O O . PRO A 1 67 ? -11.703 -7.891 -16.172 1 97.69 67 PRO A O 1
ATOM 503 N N . GLY A 1 68 ? -10.172 -7.633 -14.508 1 98.25 68 GLY A N 1
ATOM 504 C CA . GLY A 1 68 ? -10.727 -8.703 -13.703 1 98.25 68 GLY A CA 1
ATOM 505 C C . GLY A 1 68 ? -10.18 -10.07 -14.062 1 98.25 68 GLY A C 1
ATOM 506 O O . GLY A 1 68 ? -10.398 -11.047 -13.344 1 98.25 68 GLY A O 1
ATOM 507 N N . GLN A 1 69 ? -9.492 -10.148 -15.148 1 98.44 69 GLN A N 1
ATOM 508 C CA . GLN A 1 69 ? -8.898 -11.422 -15.539 1 98.44 69 GLN A CA 1
ATOM 509 C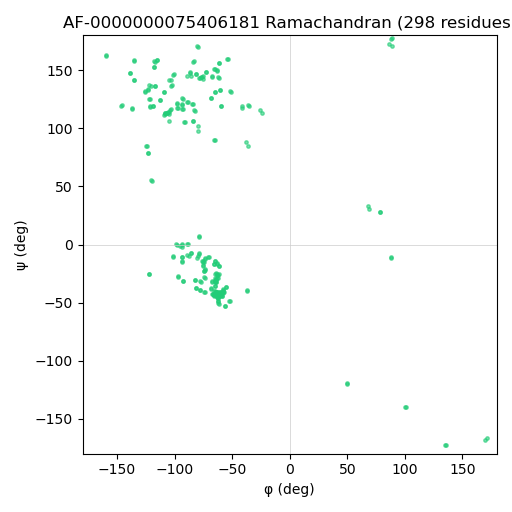 C . GLN A 1 69 ? -7.832 -11.859 -14.539 1 98.44 69 GLN A C 1
ATOM 511 O O . GLN A 1 69 ? -6.988 -11.062 -14.133 1 98.44 69 GLN A O 1
ATOM 516 N N . VAL A 1 70 ? -7.93 -13.086 -14.125 1 98.44 70 VAL A N 1
ATOM 517 C CA . VAL A 1 70 ? -6.922 -13.648 -13.227 1 98.44 70 VAL A CA 1
ATOM 518 C C . VAL A 1 70 ? -5.84 -14.352 -14.047 1 98.44 70 VAL A C 1
ATOM 520 O O . VAL A 1 70 ? -6.145 -15.203 -14.891 1 98.44 70 VAL A O 1
ATOM 523 N N . LEU A 1 71 ? -4.629 -13.961 -13.836 1 96.75 71 LEU A N 1
ATOM 524 C CA . LEU A 1 71 ? -3.502 -14.516 -14.578 1 96.75 71 LEU A CA 1
ATOM 525 C C . LEU A 1 71 ? -2.492 -15.164 -13.633 1 96.75 71 LEU A C 1
ATOM 527 O O . LEU A 1 71 ? -2.215 -14.625 -12.555 1 96.75 71 LEU A O 1
ATOM 531 N N . LEU A 1 72 ? -2.021 -16.266 -13.977 1 95.94 72 LEU A N 1
ATOM 532 C CA . LEU A 1 72 ? -0.906 -16.922 -13.297 1 95.94 72 LEU A CA 1
ATOM 533 C C . LEU A 1 72 ? 0.35 -16.891 -14.164 1 95.94 72 LEU A C 1
ATOM 535 O O . LEU A 1 72 ? 0.377 -17.453 -15.258 1 95.94 72 LEU A O 1
ATOM 539 N N . LEU A 1 73 ? 1.294 -16.156 -13.734 1 91.94 73 LEU A N 1
ATOM 540 C CA . LEU A 1 73 ? 2.59 -16.141 -14.406 1 91.94 73 LEU A CA 1
ATOM 541 C C . LEU A 1 73 ? 3.582 -17.062 -13.711 1 91.94 73 LEU A C 1
ATOM 543 O O . LEU A 1 73 ? 3.977 -16.812 -12.57 1 91.94 73 LEU A O 1
ATOM 547 N N . THR A 1 74 ? 4.016 -18.062 -14.461 1 90.06 74 THR A N 1
ATOM 548 C CA . THR A 1 74 ? 4.977 -19.016 -13.922 1 90.06 74 THR A CA 1
ATOM 549 C C . THR A 1 74 ? 6.391 -18.438 -13.969 1 90.06 74 THR A C 1
ATOM 551 O O . THR A 1 74 ? 6.625 -17.391 -14.578 1 90.06 74 THR A O 1
ATOM 554 N N . GLU A 1 75 ? 7.285 -19.172 -13.305 1 85.19 75 GLU A N 1
ATOM 555 C CA . GLU A 1 75 ? 8.68 -18.75 -13.258 1 85.19 75 GLU A CA 1
ATOM 556 C C . GLU A 1 75 ? 9.25 -18.562 -14.656 1 85.19 75 GLU A C 1
ATOM 558 O O . GLU A 1 75 ? 9.984 -17.609 -14.914 1 85.19 75 GLU A O 1
ATOM 563 N N . ALA A 1 76 ? 8.852 -19.391 -15.602 1 82.62 76 ALA A N 1
ATOM 564 C CA . ALA A 1 76 ? 9.367 -19.375 -16.969 1 82.62 76 ALA A CA 1
ATOM 565 C C . ALA A 1 76 ? 8.812 -18.188 -17.75 1 82.62 76 ALA A C 1
ATOM 567 O O . ALA A 1 76 ? 9.422 -17.734 -18.719 1 82.62 76 ALA A O 1
ATOM 568 N N . GLU A 1 77 ? 7.715 -17.656 -17.344 1 84 77 GLU A N 1
ATOM 569 C CA . GLU A 1 77 ? 7.043 -16.594 -18.062 1 84 77 GLU A CA 1
ATOM 570 C C . GLU A 1 77 ? 7.465 -15.219 -17.547 1 84 77 GLU A C 1
ATOM 572 O O . GLU A 1 77 ? 7.199 -14.195 -18.172 1 84 77 GLU A O 1
ATOM 577 N N . ILE A 1 78 ? 8.102 -15.227 -16.375 1 81.19 78 ILE A N 1
ATOM 578 C CA . ILE A 1 78 ? 8.547 -13.969 -15.781 1 81.19 78 ILE A CA 1
ATOM 579 C C . ILE A 1 78 ? 9.891 -13.57 -16.391 1 81.19 78 ILE A C 1
ATOM 581 O O . ILE A 1 78 ? 10.883 -14.289 -16.25 1 81.19 78 ILE A O 1
ATOM 585 N N . PRO A 1 79 ? 9.742 -12.43 -17.062 1 73.75 79 PRO A N 1
ATOM 586 C CA . PRO A 1 79 ? 10.984 -12.023 -17.734 1 73.75 79 PRO A CA 1
ATOM 587 C C . PRO A 1 79 ? 12.117 -11.75 -16.75 1 73.75 79 PRO A C 1
ATOM 589 O O . PRO A 1 79 ? 11.875 -11.273 -15.641 1 73.75 79 PRO A O 1
ATOM 592 N N . ALA A 1 80 ? 13.289 -12.109 -17.203 1 66.06 80 ALA A N 1
ATOM 593 C CA . ALA A 1 80 ? 14.484 -11.852 -16.391 1 66.06 80 ALA A CA 1
ATOM 594 C C . ALA A 1 80 ? 14.852 -10.375 -16.422 1 66.06 80 ALA A C 1
ATOM 596 O O . ALA A 1 80 ? 15.422 -9.859 -15.453 1 66.06 80 ALA A O 1
ATOM 597 N N . ASP A 1 81 ? 14.477 -9.773 -17.531 1 62.12 81 ASP A N 1
ATOM 598 C CA . ASP A 1 81 ? 14.875 -8.375 -17.703 1 62.12 81 ASP A CA 1
ATOM 599 C C . ASP A 1 81 ? 13.781 -7.426 -17.219 1 62.12 81 ASP A C 1
ATOM 601 O O . ASP A 1 81 ? 12.656 -7.469 -17.719 1 62.12 81 ASP A O 1
ATOM 605 N N . PRO A 1 82 ? 14.07 -6.633 -16.188 1 59.25 82 PRO A N 1
ATOM 606 C CA . PRO A 1 82 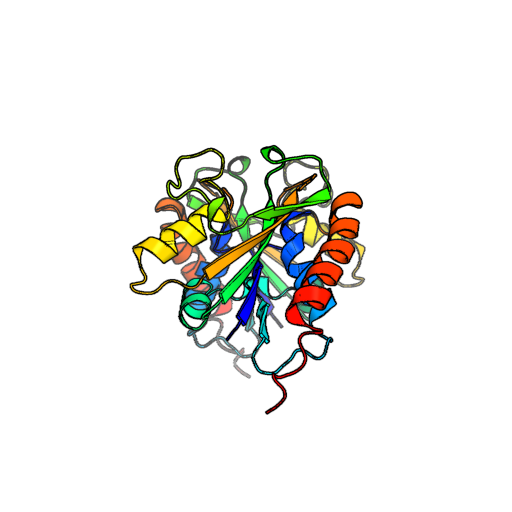? 13.086 -5.691 -15.641 1 59.25 82 PRO A CA 1
ATOM 607 C C . PRO A 1 82 ? 12.672 -4.621 -16.656 1 59.25 82 PRO A C 1
ATOM 609 O O . PRO A 1 82 ? 11.656 -3.949 -16.469 1 59.25 82 PRO A O 1
ATOM 612 N N . GLN A 1 83 ? 13.414 -4.422 -17.719 1 57.41 83 GLN A N 1
ATOM 613 C CA . GLN A 1 83 ? 13.125 -3.367 -18.688 1 57.41 83 GLN A CA 1
ATOM 614 C C . GLN A 1 83 ? 12.008 -3.787 -19.641 1 57.41 83 GLN A C 1
ATOM 616 O O . GLN A 1 83 ? 11.461 -2.957 -20.359 1 57.41 83 GLN A O 1
ATOM 621 N N . GLY A 1 84 ? 11.594 -4.945 -19.672 1 51.25 84 GLY A N 1
ATOM 622 C CA . GLY A 1 84 ? 10.547 -5.348 -20.594 1 51.25 84 GLY A CA 1
ATOM 623 C C . GLY A 1 84 ? 9.156 -5.062 -20.078 1 51.25 84 GLY A C 1
ATOM 624 O O . GLY A 1 84 ? 8.984 -4.617 -18.938 1 51.25 84 GLY A O 1
ATOM 625 N N . PRO A 1 85 ? 8.219 -4.957 -21.078 1 49.53 85 PRO A N 1
ATOM 626 C CA . PRO A 1 85 ? 6.82 -4.676 -20.75 1 49.53 85 PRO A CA 1
ATOM 627 C C . PRO A 1 85 ? 6.363 -5.367 -19.469 1 49.53 85 PRO A C 1
ATOM 629 O O . PRO A 1 85 ? 5.559 -4.812 -18.719 1 49.53 85 PRO A O 1
ATOM 632 N N . LEU A 1 86 ? 6.848 -6.617 -19.359 1 49.28 86 LEU A N 1
ATOM 633 C CA . LEU A 1 86 ? 6.5 -7.398 -18.188 1 49.28 86 LEU A CA 1
ATOM 634 C C . LEU A 1 86 ? 7.488 -7.141 -17.047 1 49.28 86 LEU A C 1
ATOM 636 O O . LEU A 1 86 ? 7.262 -7.566 -15.914 1 49.28 86 LEU A O 1
ATOM 640 N N . GLY A 1 87 ? 8.5 -6.453 -17.469 1 52.81 87 GLY A N 1
ATOM 641 C CA . GLY A 1 87 ? 9.562 -6.219 -16.516 1 52.81 87 GLY A CA 1
ATOM 642 C C . GLY A 1 87 ? 9.211 -5.164 -15.484 1 52.81 87 GLY A C 1
ATOM 643 O O . GLY A 1 87 ? 9.75 -5.172 -14.367 1 52.81 87 GLY A O 1
ATOM 644 N N . ALA A 1 88 ? 8.227 -4.547 -15.984 1 63.41 88 ALA A N 1
ATOM 645 C CA . ALA A 1 88 ? 7.684 -3.574 -15.039 1 63.41 88 ALA A CA 1
ATOM 646 C C . ALA A 1 88 ? 6.66 -4.227 -14.109 1 63.41 88 ALA A C 1
ATOM 648 O O . ALA A 1 88 ? 6.344 -5.41 -14.258 1 63.41 88 ALA A O 1
ATOM 649 N N . GLY A 1 89 ? 6.492 -3.861 -12.969 1 79.25 89 GLY A N 1
ATOM 650 C CA . GLY A 1 89 ? 5.5 -4.414 -12.07 1 79.25 89 GLY A CA 1
ATOM 651 C C . GLY A 1 89 ? 6.078 -5.426 -11.094 1 79.25 89 GLY A C 1
ATOM 652 O O . GLY A 1 89 ? 7.199 -5.258 -10.609 1 79.25 89 GLY A O 1
ATOM 653 N N . PRO A 1 90 ? 5.324 -6.465 -10.875 1 86.75 90 PRO A N 1
ATOM 654 C CA . PRO A 1 90 ? 5.77 -7.434 -9.875 1 86.75 90 PRO A CA 1
ATOM 655 C C . PRO A 1 90 ? 6.934 -8.297 -10.359 1 86.75 90 PRO A C 1
ATOM 657 O O . PRO A 1 90 ? 7.695 -8.828 -9.547 1 86.75 90 PRO A O 1
ATOM 660 N N . ALA A 1 91 ? 7.098 -8.391 -11.664 1 84.62 91 ALA A N 1
ATOM 661 C CA . ALA A 1 91 ? 8.219 -9.133 -12.227 1 84.62 91 ALA A CA 1
ATOM 662 C C . ALA A 1 91 ? 9.555 -8.508 -11.812 1 84.62 91 ALA A C 1
ATOM 664 O O . ALA A 1 91 ? 10.57 -9.195 -11.727 1 84.62 91 ALA A O 1
ATOM 665 N N . SER A 1 92 ? 9.484 -7.273 -11.547 1 83.81 92 SER A N 1
ATOM 666 C CA . SER A 1 92 ? 10.703 -6.586 -11.117 1 83.81 92 SER A CA 1
ATOM 667 C C . SER A 1 92 ? 11.164 -7.082 -9.75 1 83.81 92 SER A C 1
ATOM 669 O O . SER A 1 92 ? 12.367 -7.129 -9.477 1 83.81 92 SER A O 1
ATOM 671 N N . ILE A 1 93 ? 10.258 -7.48 -8.875 1 85.31 93 ILE A N 1
ATOM 672 C CA . ILE A 1 93 ? 10.578 -8.031 -7.566 1 85.31 93 ILE A CA 1
ATOM 673 C C . ILE A 1 93 ? 11.289 -9.375 -7.734 1 85.31 93 ILE A C 1
ATOM 675 O O . ILE A 1 93 ? 12.297 -9.641 -7.066 1 85.31 93 ILE A O 1
ATOM 679 N N . VAL A 1 94 ? 10.75 -10.102 -8.633 1 86.81 94 VAL A N 1
ATOM 680 C CA . VAL A 1 94 ? 11.32 -11.422 -8.891 1 86.81 94 VAL A CA 1
ATOM 681 C C . VAL A 1 94 ? 12.727 -11.273 -9.461 1 86.81 94 VAL A C 1
ATOM 683 O O . VAL A 1 94 ? 13.648 -11.977 -9.039 1 86.81 94 VAL A O 1
ATOM 686 N N . ALA A 1 95 ? 12.836 -10.367 -10.367 1 83.25 95 ALA A N 1
ATOM 687 C CA . ALA A 1 95 ? 14.148 -10.125 -10.969 1 83.25 95 ALA A CA 1
ATOM 688 C C . ALA A 1 95 ? 15.164 -9.688 -9.914 1 83.25 95 ALA A C 1
ATOM 690 O O . ALA A 1 95 ? 16.312 -10.141 -9.922 1 83.25 95 ALA A O 1
ATOM 691 N N . ALA A 1 96 ? 14.75 -8.82 -9.047 1 82.38 96 ALA A N 1
ATOM 692 C CA . ALA A 1 96 ? 15.625 -8.344 -7.98 1 82.38 96 ALA A CA 1
ATOM 693 C C . ALA A 1 96 ? 16.047 -9.492 -7.07 1 82.38 96 ALA A C 1
ATOM 695 O O . ALA A 1 96 ? 17.219 -9.578 -6.688 1 82.38 96 ALA A O 1
ATOM 696 N N . MET A 1 97 ? 15.133 -10.281 -6.777 1 85 97 MET A N 1
ATOM 697 C CA . MET A 1 97 ? 15.422 -11.438 -5.93 1 85 97 MET A CA 1
ATOM 698 C C . MET A 1 97 ? 16.453 -12.352 -6.59 1 85 97 MET A C 1
ATOM 700 O O . MET A 1 97 ? 17.391 -12.82 -5.938 1 85 97 MET A O 1
ATOM 704 N N . ARG A 1 98 ? 16.25 -12.578 -7.84 1 85.06 98 ARG A N 1
ATOM 705 C CA . ARG A 1 98 ? 17.156 -13.453 -8.578 1 85.06 98 ARG A CA 1
ATOM 706 C C . ARG A 1 98 ? 18.562 -12.875 -8.609 1 85.06 98 ARG A C 1
ATOM 708 O O . ARG A 1 98 ? 19.547 -13.625 -8.602 1 85.06 98 ARG A O 1
ATOM 715 N N . ARG A 1 99 ? 18.641 -11.625 -8.547 1 83.94 99 ARG A N 1
ATOM 716 C CA . ARG A 1 99 ? 19.938 -10.961 -8.594 1 83.94 99 ARG A CA 1
ATOM 717 C C . ARG A 1 99 ? 20.594 -10.953 -7.219 1 83.94 99 ARG A C 1
ATOM 719 O O . ARG A 1 99 ? 21.828 -11.062 -7.117 1 83.94 99 ARG A O 1
ATOM 726 N N . LEU A 1 100 ? 19.844 -10.922 -6.207 1 84.94 100 LEU A N 1
ATOM 727 C CA . LEU A 1 100 ? 20.375 -10.68 -4.867 1 84.94 100 LEU A CA 1
ATOM 728 C C . LEU A 1 100 ? 20.594 -12 -4.125 1 84.94 100 LEU A C 1
ATOM 730 O O . LEU A 1 100 ? 21.406 -12.062 -3.201 1 84.94 100 LEU A O 1
ATOM 734 N N . MET A 1 101 ? 19.812 -12.938 -4.496 1 87.25 101 MET A N 1
ATOM 735 C CA . MET A 1 101 ? 19.859 -14.172 -3.717 1 87.25 101 MET A CA 1
ATOM 736 C C . MET A 1 101 ? 20.656 -15.25 -4.445 1 87.25 101 MET A C 1
ATOM 738 O O . MET A 1 101 ? 20.562 -15.367 -5.668 1 87.25 101 MET A O 1
ATOM 742 N N . GLN A 1 102 ? 21.422 -15.898 -3.717 1 87.94 102 GLN A N 1
ATOM 743 C CA . GLN A 1 102 ? 22.172 -17.016 -4.277 1 87.94 102 GLN A CA 1
ATOM 744 C C . GLN A 1 102 ? 21.234 -18.156 -4.664 1 87.94 102 GLN A C 1
ATOM 746 O O . GLN A 1 102 ? 21.391 -18.781 -5.723 1 87.94 102 GLN A O 1
ATOM 751 N N . LYS A 1 103 ? 20.266 -18.484 -3.848 1 89.88 103 LYS A N 1
ATOM 752 C CA . LYS A 1 103 ? 19.25 -19.516 -4.09 1 89.88 103 LYS A CA 1
ATOM 753 C C . LYS A 1 103 ? 17.844 -18.938 -3.996 1 89.88 103 LYS A C 1
ATOM 755 O O . LYS A 1 103 ? 17.172 -19.094 -2.98 1 89.88 103 LYS A O 1
ATOM 760 N N . PRO A 1 104 ? 17.391 -18.266 -5.012 1 91 104 PRO A N 1
ATOM 761 C CA . PRO A 1 104 ? 16.047 -17.672 -4.984 1 91 104 PRO A CA 1
ATOM 762 C C . PRO A 1 104 ? 14.953 -18.734 -4.988 1 91 104 PRO A C 1
ATOM 764 O O . PRO A 1 104 ? 15.117 -19.797 -5.578 1 91 104 PRO A O 1
ATOM 767 N N . PRO A 1 105 ? 13.914 -18.422 -4.289 1 94.06 105 PRO A N 1
ATOM 768 C CA . PRO A 1 105 ? 12.805 -19.375 -4.344 1 94.06 105 PRO A CA 1
ATOM 769 C C . PRO A 1 105 ? 12.18 -19.469 -5.73 1 94.06 105 PRO A C 1
ATOM 771 O O . PRO A 1 105 ? 12.227 -18.516 -6.508 1 94.06 105 PRO A O 1
ATOM 774 N N . LYS A 1 106 ? 11.633 -20.672 -5.996 1 94.12 106 LYS A N 1
ATOM 775 C CA . LYS A 1 106 ? 10.734 -20.75 -7.145 1 94.12 106 LYS A CA 1
ATOM 776 C C . LYS A 1 106 ? 9.539 -19.812 -6.969 1 94.12 106 LYS A C 1
ATOM 778 O O . LYS A 1 106 ? 8.805 -19.922 -5.984 1 94.12 106 LYS A O 1
ATOM 783 N N . THR A 1 107 ? 9.375 -18.828 -7.883 1 94.25 107 THR A N 1
ATOM 784 C CA . THR A 1 107 ? 8.375 -17.797 -7.648 1 94.25 107 THR A CA 1
ATOM 785 C C . THR A 1 107 ? 7.375 -17.734 -8.797 1 94.25 107 THR A C 1
ATOM 787 O O . THR A 1 107 ? 7.766 -17.781 -9.969 1 94.25 107 THR A O 1
ATOM 790 N N . GLU A 1 108 ? 6.113 -17.688 -8.469 1 95.38 108 GLU A N 1
ATOM 791 C CA . GLU A 1 108 ? 5.016 -17.422 -9.391 1 95.38 108 GLU A CA 1
ATOM 792 C C . GLU A 1 108 ? 4.277 -16.141 -9.016 1 95.38 108 GLU A C 1
ATOM 794 O O . GLU A 1 108 ? 4.391 -15.656 -7.887 1 95.38 108 GLU A O 1
ATOM 799 N N . ILE A 1 109 ? 3.621 -15.594 -9.992 1 95.38 109 ILE A N 1
ATOM 800 C CA . ILE A 1 109 ? 2.783 -14.422 -9.758 1 95.38 109 ILE A CA 1
ATOM 801 C C . ILE A 1 109 ? 1.331 -14.75 -10.102 1 95.38 109 ILE A C 1
ATOM 803 O O . ILE A 1 109 ? 1.032 -15.195 -11.219 1 95.38 109 ILE A O 1
ATOM 807 N N . LEU A 1 110 ? 0.492 -14.648 -9.117 1 97.81 110 LEU A N 1
ATOM 808 C CA . LEU A 1 110 ? -0.95 -14.711 -9.328 1 97.81 110 LEU A CA 1
ATOM 809 C C . LEU A 1 110 ? -1.58 -13.328 -9.219 1 97.81 110 LEU A C 1
ATOM 811 O O . LEU A 1 110 ? -1.603 -12.742 -8.133 1 97.81 110 LEU A O 1
ATOM 815 N N . GLY A 1 111 ? -2.094 -12.852 -10.336 1 97.06 111 GLY A N 1
ATOM 816 C CA . GLY A 1 111 ? -2.586 -11.484 -10.312 1 97.06 111 GLY A CA 1
ATOM 817 C C . GLY A 1 111 ? -3.936 -11.32 -10.984 1 97.06 111 GLY A C 1
ATOM 818 O O . GLY A 1 111 ? -4.371 -12.203 -11.727 1 97.06 111 GLY A O 1
ATOM 819 N N . ALA A 1 112 ? -4.629 -10.258 -10.641 1 98 112 ALA A N 1
ATOM 820 C CA . ALA A 1 112 ? -5.828 -9.805 -11.352 1 98 112 ALA A CA 1
ATOM 821 C C . ALA A 1 112 ? -5.555 -8.516 -12.125 1 98 112 ALA A C 1
ATOM 823 O O . ALA A 1 112 ? -5.004 -7.559 -11.57 1 98 112 ALA A O 1
ATOM 824 N N . VAL A 1 113 ? -5.961 -8.531 -13.367 1 96.75 113 VAL A N 1
ATOM 825 C CA . VAL A 1 113 ? -5.793 -7.332 -14.18 1 96.75 113 VAL A CA 1
ATOM 826 C C . VAL A 1 113 ? -6.711 -6.227 -13.664 1 96.75 113 VAL A C 1
ATOM 828 O O . VAL A 1 113 ? -7.93 -6.406 -13.586 1 96.75 113 VAL A O 1
ATOM 831 N N . ALA A 1 114 ? -6.156 -5.117 -13.383 1 96.38 114 ALA A N 1
ATOM 832 C CA . ALA A 1 114 ? -6.887 -4.016 -12.766 1 96.38 114 ALA A CA 1
ATOM 833 C C . ALA A 1 114 ? -7.734 -3.271 -13.789 1 96.38 114 ALA A C 1
ATOM 835 O O . ALA A 1 114 ? -7.32 -3.107 -14.945 1 96.38 114 ALA A O 1
ATOM 836 N N . ALA A 1 115 ? -8.875 -2.859 -13.336 1 95.81 115 ALA A N 1
ATOM 837 C CA . ALA A 1 115 ? -9.703 -1.959 -14.133 1 95.81 115 ALA A CA 1
ATOM 838 C C . ALA A 1 115 ? -9.422 -0.501 -13.789 1 95.81 115 ALA A C 1
ATOM 840 O O . ALA A 1 115 ? -9.523 0.38 -14.641 1 95.81 115 ALA A O 1
ATOM 841 N N . LEU A 1 116 ? -9.055 -0.229 -12.547 1 89.94 116 LEU A N 1
ATOM 842 C CA . LEU A 1 116 ? -8.82 1.103 -12 1 89.94 116 LEU A CA 1
ATOM 843 C C . LEU A 1 116 ? -7.707 1.073 -10.953 1 89.94 116 LEU A C 1
ATOM 845 O O . LEU A 1 116 ? -7.758 0.289 -10.008 1 89.94 116 LEU A O 1
ATOM 849 N N . GLN A 1 117 ? -6.664 1.784 -11.172 1 83.62 117 GLN A N 1
ATOM 850 C CA . GLN A 1 117 ? -5.617 1.952 -10.172 1 83.62 117 GLN A CA 1
ATOM 851 C C . GLN A 1 117 ? -5.371 3.43 -9.875 1 83.62 117 GLN A C 1
ATOM 853 O O . GLN A 1 117 ? -4.527 4.062 -10.508 1 83.62 117 GLN A O 1
ATOM 858 N N . VAL A 1 118 ? -6.16 3.961 -8.992 1 82.25 118 VAL A N 1
ATOM 859 C CA . VAL A 1 118 ? -6.113 5.375 -8.633 1 82.25 118 VAL A CA 1
ATOM 860 C C . VAL A 1 118 ? -5.945 5.516 -7.117 1 82.25 118 VAL A C 1
ATOM 862 O O . VAL A 1 118 ? -6.633 4.84 -6.348 1 82.25 118 VAL A O 1
ATOM 865 N N . PRO A 1 119 ? -5.016 6.34 -6.727 1 84.31 119 PRO A N 1
ATOM 866 C CA . PRO A 1 119 ? -4.781 6.527 -5.293 1 84.31 119 PRO A CA 1
ATOM 867 C C . PRO A 1 119 ? -6.008 7.066 -4.562 1 84.31 119 PRO A C 1
ATOM 869 O O . PRO A 1 119 ? -6.719 7.93 -5.09 1 84.31 119 PRO A O 1
ATOM 872 N N . PHE A 1 120 ? -6.324 6.438 -3.414 1 84.25 120 PHE A N 1
ATOM 873 C CA . PHE A 1 120 ? -7.328 6.875 -2.447 1 84.25 120 PHE A CA 1
ATOM 874 C C . PHE A 1 120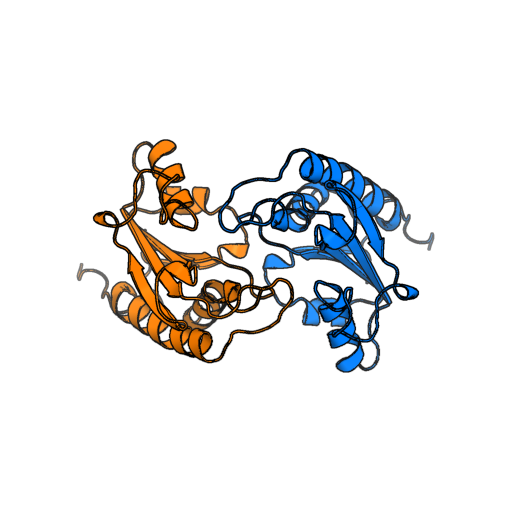 ? -8.734 6.754 -3.029 1 84.25 120 PHE A C 1
ATOM 876 O O . PHE A 1 120 ? -9.562 7.648 -2.854 1 84.25 120 PHE A O 1
ATOM 883 N N . SER A 1 121 ? -8.852 5.812 -3.805 1 80.88 121 SER A N 1
ATOM 884 C CA . SER A 1 121 ? -10.172 5.344 -4.223 1 80.88 121 SER A CA 1
ATOM 885 C C . SER A 1 121 ? -10.539 4.031 -3.531 1 80.88 121 SER A C 1
ATOM 887 O O . SER A 1 121 ? -9.836 3.029 -3.684 1 80.88 121 SER A O 1
ATOM 889 N N . ALA A 1 122 ? -11.5 4.125 -2.691 1 76.19 122 ALA A N 1
ATOM 890 C CA . ALA A 1 122 ? -11.766 2.998 -1.805 1 76.19 122 ALA A CA 1
ATOM 891 C C . ALA A 1 122 ? -12.453 1.858 -2.557 1 76.19 122 ALA A C 1
ATOM 893 O O . ALA A 1 122 ? -13.312 2.096 -3.41 1 76.19 122 ALA A O 1
ATOM 894 N N . GLY A 1 123 ? -12.016 0.69 -2.145 1 86.31 123 GLY A N 1
ATOM 895 C CA . GLY A 1 123 ? -12.695 -0.514 -2.6 1 86.31 123 GLY A CA 1
ATOM 896 C C . GLY A 1 123 ? -12.18 -1.019 -3.936 1 86.31 123 GLY A C 1
ATOM 897 O O . GLY A 1 123 ? -11.398 -0.342 -4.602 1 86.31 123 GLY A O 1
ATOM 898 N N . LEU A 1 124 ? -12.633 -2.146 -4.312 1 95.75 124 LEU A N 1
ATOM 899 C CA . LEU A 1 124 ? -12.305 -2.768 -5.59 1 95.75 124 LEU A CA 1
ATOM 900 C C . LEU A 1 124 ? -13.43 -2.559 -6.598 1 95.75 124 LEU A C 1
ATOM 902 O O . LEU A 1 124 ? -14.602 -2.504 -6.227 1 95.75 124 LEU A O 1
ATOM 906 N N . THR A 1 125 ? -13.016 -2.426 -7.848 1 96.69 125 THR A N 1
ATOM 907 C CA . THR A 1 125 ? -14.039 -2.504 -8.883 1 96.69 125 THR A CA 1
ATOM 908 C C . THR A 1 125 ? -14.719 -3.871 -8.867 1 96.69 125 THR A C 1
ATOM 910 O O . THR A 1 125 ? -14.133 -4.855 -8.414 1 96.69 125 THR A O 1
ATOM 913 N N . PRO A 1 126 ? -15.93 -3.977 -9.359 1 97.38 126 PRO A N 1
ATOM 914 C CA . PRO A 1 126 ? -16.672 -5.238 -9.305 1 97.38 126 PRO A CA 1
ATOM 915 C C . PRO A 1 126 ? -15.93 -6.391 -9.977 1 97.38 126 PRO A C 1
ATOM 917 O O . PRO A 1 126 ? -15.914 -7.508 -9.461 1 97.38 126 PRO A O 1
ATOM 920 N N . LEU A 1 127 ? -15.32 -6.133 -11.078 1 98.06 127 LEU A N 1
ATOM 921 C CA . LEU A 1 127 ? -14.617 -7.172 -11.82 1 98.06 127 LEU A CA 1
ATOM 922 C C . LEU A 1 127 ? -13.438 -7.711 -11.016 1 98.06 127 LEU A C 1
ATOM 924 O O . LEU A 1 127 ? -13.227 -8.922 -10.961 1 98.06 127 LEU A O 1
ATOM 928 N N . VAL A 1 128 ? -12.734 -6.824 -10.352 1 98.38 128 VAL A N 1
ATOM 929 C CA . VAL A 1 128 ? -11.57 -7.246 -9.586 1 98.38 128 VAL A CA 1
ATOM 930 C C . VAL A 1 128 ? -12.016 -7.879 -8.266 1 98.38 128 VAL A C 1
ATOM 932 O O . VAL A 1 128 ? -11.383 -8.812 -7.773 1 98.38 128 VAL A O 1
ATOM 935 N N . ALA A 1 129 ? -13.117 -7.422 -7.727 1 98.12 129 ALA A N 1
ATOM 936 C CA . ALA A 1 129 ? -13.695 -8.062 -6.547 1 98.12 129 ALA A CA 1
ATOM 937 C C . ALA A 1 129 ? -14.039 -9.523 -6.832 1 98.12 129 ALA A C 1
ATOM 939 O O . ALA A 1 129 ? -13.789 -10.398 -6.004 1 98.12 129 ALA A O 1
ATOM 940 N N . ALA A 1 130 ? -14.578 -9.742 -7.988 1 98.38 130 ALA A N 1
ATOM 941 C CA . ALA A 1 130 ? -14.883 -11.117 -8.398 1 98.38 130 ALA A CA 1
ATOM 942 C C . ALA A 1 130 ? -13.609 -11.938 -8.547 1 98.38 130 ALA A C 1
ATOM 944 O O . ALA A 1 130 ? -13.594 -13.133 -8.227 1 98.38 130 ALA A O 1
ATOM 945 N N . ALA A 1 131 ? -12.609 -11.312 -8.992 1 98.69 131 ALA A N 1
ATOM 946 C C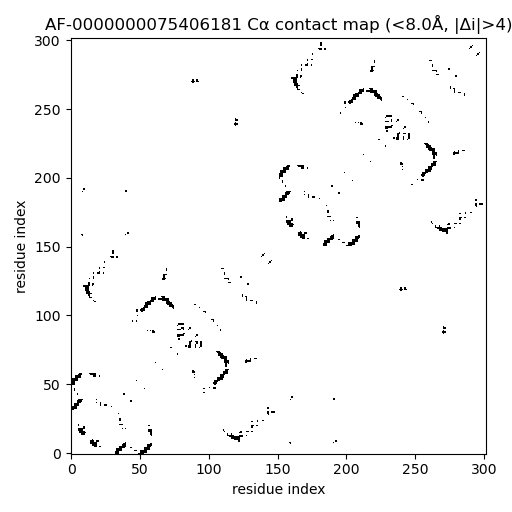A . ALA A 1 131 ? -11.328 -11.984 -9.18 1 98.69 131 ALA A CA 1
ATOM 947 C C . ALA A 1 131 ? -10.75 -12.445 -7.848 1 98.69 131 ALA A C 1
ATOM 949 O O . ALA A 1 131 ? -10 -13.43 -7.793 1 98.69 131 ALA A O 1
ATOM 950 N N . VAL A 1 132 ? -11.055 -11.75 -6.77 1 98.56 132 VAL A N 1
ATOM 951 C CA . VAL A 1 132 ? -10.594 -12.141 -5.441 1 98.56 132 VAL A CA 1
ATOM 952 C C . VAL A 1 132 ? -11.094 -13.547 -5.117 1 98.56 132 VAL A C 1
ATOM 954 O O . VAL A 1 132 ? -10.328 -14.383 -4.629 1 98.56 132 VAL A O 1
ATOM 957 N N . GLU A 1 133 ? -12.336 -13.773 -5.414 1 98.12 133 GLU A N 1
ATOM 958 C CA . GLU A 1 133 ? -12.906 -15.094 -5.152 1 98.12 133 GLU A CA 1
ATOM 959 C C . GLU A 1 133 ? -12.211 -16.172 -5.984 1 98.12 133 GLU A C 1
ATOM 961 O O . GLU A 1 133 ? -11.867 -17.234 -5.465 1 98.12 133 GLU A O 1
ATOM 966 N N . THR A 1 134 ? -12.031 -15.867 -7.191 1 98.38 134 THR A N 1
ATOM 967 C CA . THR A 1 134 ? -11.398 -16.812 -8.109 1 98.38 134 THR A CA 1
ATOM 968 C C . THR A 1 134 ? -9.977 -17.125 -7.66 1 98.38 134 THR A C 1
ATOM 970 O O . THR A 1 134 ? -9.602 -18.281 -7.531 1 98.38 134 THR A O 1
ATOM 973 N N . ALA A 1 135 ? -9.219 -16.109 -7.406 1 98.62 135 ALA A N 1
ATOM 974 C CA . ALA A 1 135 ? -7.828 -16.297 -7 1 98.62 135 ALA A CA 1
ATOM 975 C C . ALA A 1 135 ? -7.73 -17.047 -5.676 1 98.62 135 ALA A C 1
ATOM 977 O O . ALA A 1 135 ? -6.883 -17.922 -5.512 1 98.62 135 ALA A O 1
ATOM 978 N N . SER A 1 136 ? -8.609 -16.656 -4.734 1 98.19 136 SER A N 1
ATOM 979 C CA . SER A 1 136 ? -8.609 -17.312 -3.434 1 98.19 136 SER A CA 1
ATOM 980 C C . SER A 1 136 ? -8.891 -18.797 -3.568 1 98.19 136 SER A C 1
ATOM 982 O O . SER A 1 136 ? -8.234 -19.625 -2.926 1 98.19 136 SER A O 1
ATOM 984 N N . ALA A 1 137 ? -9.836 -19.078 -4.398 1 97.06 137 ALA A N 1
ATOM 985 C CA . ALA A 1 137 ? -10.172 -20.484 -4.633 1 97.06 137 ALA A CA 1
ATOM 986 C C . ALA A 1 137 ? -9 -21.234 -5.262 1 97.06 137 ALA A C 1
ATOM 988 O O . ALA A 1 137 ? -8.711 -22.375 -4.887 1 97.06 137 ALA A O 1
ATOM 989 N N . MET A 1 138 ? -8.328 -20.641 -6.16 1 97.12 138 MET A N 1
ATOM 990 C CA . MET A 1 138 ? -7.176 -21.25 -6.82 1 97.12 138 MET A CA 1
ATOM 991 C C . MET A 1 138 ? -6.066 -21.547 -5.816 1 97.12 138 MET A C 1
ATOM 993 O O . MET A 1 138 ? -5.508 -22.641 -5.809 1 97.12 138 MET A O 1
ATOM 997 N N . LEU A 1 139 ? -5.73 -20.578 -5.004 1 97.44 139 LEU A N 1
ATOM 998 C CA . LEU A 1 139 ? -4.672 -20.734 -4.008 1 97.44 139 LEU A CA 1
ATOM 999 C C . LEU A 1 139 ? -5.023 -21.828 -3.008 1 97.44 139 LEU A C 1
ATOM 1001 O O . LEU A 1 139 ? -4.176 -22.656 -2.662 1 97.44 139 LEU A O 1
ATOM 1005 N N . TRP A 1 140 ? -6.254 -21.781 -2.596 1 95.94 140 TRP A N 1
ATOM 1006 C CA . TRP A 1 140 ? -6.688 -22.766 -1.613 1 95.94 140 TRP A CA 1
ATOM 1007 C C . TRP A 1 140 ? -6.645 -24.172 -2.201 1 95.94 140 TRP A C 1
ATOM 1009 O O . TRP A 1 140 ? -6.23 -25.125 -1.529 1 95.94 140 TRP A O 1
ATOM 1019 N N . ARG A 1 141 ? -7.09 -24.312 -3.393 1 94.19 141 ARG A N 1
ATOM 1020 C CA . ARG A 1 141 ? -7.062 -25.609 -4.062 1 94.19 141 ARG A CA 1
ATOM 1021 C C . ARG A 1 141 ? -5.633 -26.125 -4.211 1 94.19 141 ARG A C 1
ATOM 1023 O O . ARG A 1 141 ? -5.367 -27.312 -3.994 1 94.19 141 ARG A O 1
ATOM 1030 N N . GLN A 1 142 ? -4.766 -25.25 -4.527 1 93.81 142 GLN A N 1
ATOM 1031 C CA . GLN A 1 142 ? -3.393 -25.641 -4.828 1 93.81 142 GLN A CA 1
ATOM 1032 C C . GLN A 1 142 ? -2.609 -25.922 -3.549 1 93.81 142 GLN A C 1
ATOM 1034 O O . GLN A 1 142 ? -1.836 -26.891 -3.484 1 93.81 142 GLN A O 1
ATOM 1039 N N . TRP A 1 143 ? -2.854 -25.125 -2.553 1 93.31 143 TRP A N 1
ATOM 1040 C CA . TRP A 1 143 ? -1.939 -25.219 -1.419 1 93.31 143 TRP A CA 1
ATOM 1041 C C . TRP A 1 143 ? -2.699 -25.547 -0.135 1 93.31 143 TRP A C 1
ATOM 1043 O O . TRP A 1 143 ? -2.094 -25.922 0.874 1 93.31 143 TRP A O 1
ATOM 1053 N N . GLY A 1 144 ? -3.926 -25.188 -0.125 1 88.12 144 GLY A N 1
ATOM 1054 C CA . GLY A 1 144 ? -4.711 -25.391 1.08 1 88.12 144 GLY A CA 1
ATOM 1055 C C . GLY A 1 144 ? -5.082 -26.844 1.3 1 88.12 144 GLY A C 1
ATOM 1056 O O . GLY A 1 144 ? -5.117 -27.328 2.439 1 88.12 144 GLY A O 1
ATOM 1057 N N . MET A 1 145 ? -5.449 -27.516 0.193 1 76 145 MET A N 1
ATOM 1058 C CA . MET A 1 145 ? -5.93 -28.891 0.274 1 76 145 MET A CA 1
ATOM 1059 C C . MET A 1 145 ? -4.766 -29.875 0.254 1 76 145 MET A C 1
ATOM 1061 O O . MET A 1 145 ? -4.965 -31.078 0.428 1 76 145 MET A O 1
ATOM 1065 N N . SER A 1 146 ? -3.49 -29.359 0.018 1 62.88 146 SER A N 1
ATOM 1066 C CA . SER A 1 146 ? -2.369 -30.297 -0.036 1 62.88 146 SER A CA 1
ATOM 1067 C C . SER A 1 146 ? -2.141 -30.953 1.315 1 62.88 146 SER A C 1
ATOM 1069 O O . SER A 1 146 ? -2.041 -30.281 2.34 1 62.88 146 SER A O 1
ATOM 1071 N N . GLN A 1 147 ? -2.83 -32.156 1.587 1 53.09 147 GLN A N 1
ATOM 1072 C CA . GLN A 1 147 ? -2.607 -33.062 2.707 1 53.09 147 GLN A CA 1
ATOM 1073 C C . GLN A 1 147 ? -1.118 -33.25 2.986 1 53.09 147 GLN A C 1
ATOM 1075 O O . GLN A 1 147 ? -0.294 -33.125 2.076 1 53.09 147 GLN A O 1
ATOM 1080 N N . ALA A 1 148 ? -0.555 -32.844 4.246 1 50.69 148 ALA A N 1
ATOM 1081 C CA . ALA A 1 148 ? 0.762 -33.25 4.711 1 50.69 148 ALA A CA 1
ATOM 1082 C C . ALA A 1 148 ? 1.166 -34.594 4.066 1 50.69 148 ALA A C 1
ATOM 1084 O O . ALA A 1 148 ? 0.346 -35.5 3.945 1 50.69 148 ALA A O 1
ATOM 1085 N N . PRO A 1 149 ? 2.195 -34.594 3.264 1 45.69 149 PRO A N 1
ATOM 1086 C CA . PRO A 1 149 ? 2.559 -36 2.975 1 45.69 149 PRO A CA 1
ATOM 1087 C C . PRO A 1 149 ? 2.367 -36.906 4.176 1 45.69 149 PRO A C 1
ATOM 1089 O O . PRO A 1 149 ? 2.477 -36.469 5.32 1 45.69 149 PRO A O 1
ATOM 1092 N N . ALA A 1 150 ? 1.428 -38 3.99 1 38.34 150 ALA A N 1
ATOM 1093 C CA . ALA A 1 150 ? 1.439 -39.094 4.949 1 38.34 150 ALA A CA 1
ATOM 1094 C C . ALA A 1 150 ? 2.861 -39.406 5.41 1 38.34 150 ALA A C 1
ATOM 1096 O O . ALA A 1 150 ? 3.738 -39.688 4.59 1 38.34 150 ALA A O 1
ATOM 1097 N N . VAL A 1 151 ? 3.225 -38.594 6.434 1 35.19 151 VAL A N 1
ATOM 1098 C CA . VAL A 1 151 ? 4.32 -39.375 7.031 1 35.19 151 VAL A CA 1
ATOM 1099 C C . VAL A 1 151 ? 3.846 -40.781 7.371 1 35.19 151 VAL A C 1
ATOM 1101 O O . VAL A 1 151 ? 2.77 -40.969 7.949 1 35.19 151 VAL A O 1
ATOM 1104 N N . MET B 1 1 ? -6.898 11.25 21.891 1 92.5 1 MET B N 1
ATOM 1105 C CA . MET B 1 1 ? -5.648 10.766 21.312 1 92.5 1 MET B CA 1
ATOM 1106 C C . MET B 1 1 ? -5.352 11.469 19.984 1 92.5 1 MET B C 1
ATOM 1108 O O . MET B 1 1 ? -6.273 11.859 19.266 1 92.5 1 MET B O 1
ATOM 1112 N N . ILE B 1 2 ? -4.086 11.766 19.781 1 96.19 2 ILE B N 1
ATOM 1113 C CA . ILE B 1 2 ? -3.633 12.281 18.484 1 96.19 2 ILE B CA 1
ATOM 1114 C C . ILE B 1 2 ? -3.049 11.141 17.656 1 96.19 2 ILE B C 1
ATOM 1116 O O . ILE B 1 2 ? -2.133 10.445 18.109 1 96.19 2 ILE B O 1
ATOM 1120 N N . GLY B 1 3 ? -3.686 10.969 16.484 1 96.94 3 GLY B N 1
ATOM 1121 C CA . GLY B 1 3 ? -3.225 9.898 15.609 1 96.94 3 GLY B CA 1
ATOM 1122 C C . GLY B 1 3 ? -2.4 10.398 14.438 1 96.94 3 GLY B C 1
ATOM 1123 O O . GLY B 1 3 ? -2.877 11.195 13.633 1 96.94 3 GLY B O 1
ATOM 1124 N N . LEU B 1 4 ? -1.122 9.992 14.406 1 97.69 4 LEU B N 1
ATOM 1125 C CA . LEU B 1 4 ? -0.287 10.156 13.219 1 97.69 4 LEU B CA 1
ATOM 1126 C C . LEU B 1 4 ? -0.36 8.922 12.328 1 97.69 4 LEU B C 1
ATOM 1128 O O . LEU B 1 4 ? 0.196 7.875 12.672 1 97.69 4 LEU B O 1
ATOM 1132 N N . ILE B 1 5 ? -1.085 9.055 11.211 1 96.62 5 ILE B N 1
ATOM 1133 C CA . ILE B 1 5 ? -1.391 7.898 10.383 1 96.62 5 ILE B CA 1
ATOM 1134 C C . ILE B 1 5 ? -0.582 7.961 9.086 1 96.62 5 ILE B C 1
ATOM 1136 O O . ILE B 1 5 ? -0.837 8.805 8.227 1 96.62 5 ILE B O 1
ATOM 1140 N N . CYS B 1 6 ? 0.362 7.016 8.922 1 96.69 6 CYS B N 1
ATOM 1141 C CA . CYS B 1 6 ? 1.247 6.977 7.766 1 96.69 6 CYS B CA 1
ATOM 1142 C C . CYS B 1 6 ? 0.681 6.07 6.68 1 96.69 6 CYS B C 1
ATOM 1144 O O . CYS B 1 6 ? 0.448 4.883 6.914 1 96.69 6 CYS B O 1
ATOM 1146 N N . LEU B 1 7 ? 0.466 6.676 5.508 1 94.38 7 LEU B N 1
ATOM 1147 C CA . LEU B 1 7 ? -0.194 5.973 4.414 1 94.38 7 LEU B CA 1
ATOM 1148 C C . LEU B 1 7 ? 0.73 5.852 3.207 1 94.38 7 LEU B C 1
ATOM 1150 O O . LEU B 1 7 ? 1.58 6.715 2.984 1 94.38 7 LEU B O 1
ATOM 1154 N N . GLY B 1 8 ? 0.495 4.812 2.428 1 91.38 8 GLY B N 1
ATOM 1155 C CA . GLY B 1 8 ? 1.228 4.613 1.188 1 91.38 8 GLY B CA 1
ATOM 1156 C C . GLY B 1 8 ? 1.7 3.184 0.999 1 91.38 8 GLY B C 1
ATOM 1157 O O . GLY B 1 8 ? 1.264 2.279 1.715 1 91.38 8 GLY B O 1
ATOM 1158 N N . ASN B 1 9 ? 2.461 2.961 0.019 1 89.75 9 ASN B N 1
ATOM 1159 C CA . ASN B 1 9 ? 2.988 1.656 -0.363 1 89.75 9 ASN B CA 1
ATOM 1160 C C . ASN B 1 9 ? 4.465 1.737 -0.741 1 89.75 9 ASN B C 1
ATOM 1162 O O . ASN B 1 9 ? 4.816 2.332 -1.762 1 89.75 9 ASN B O 1
ATOM 1166 N N . SER B 1 10 ? 5.277 1.059 0.022 1 89.38 10 SER B N 1
ATOM 1167 C CA . SER B 1 10 ? 6.723 1.151 -0.131 1 89.38 10 SER B CA 1
ATOM 1168 C C . SER B 1 10 ? 7.188 0.49 -1.426 1 89.38 10 SER B C 1
ATOM 1170 O O . SER B 1 10 ? 8.32 0.695 -1.862 1 89.38 10 SER B O 1
ATOM 1172 N N . LEU B 1 11 ? 6.305 -0.249 -2.105 1 88.31 11 LEU B N 1
ATOM 1173 C CA . LEU B 1 11 ? 6.684 -0.927 -3.34 1 88.31 11 LEU B CA 1
ATOM 1174 C C . LEU B 1 11 ? 6.359 -0.065 -4.555 1 88.31 11 LEU B C 1
ATOM 1176 O O . LEU B 1 11 ? 6.621 -0.464 -5.691 1 88.31 11 LEU B O 1
ATOM 1180 N N . HIS B 1 12 ? 5.797 1.118 -4.309 1 90.5 12 HIS B N 1
ATOM 1181 C CA . HIS B 1 12 ? 5.348 1.979 -5.398 1 90.5 12 HIS B CA 1
ATOM 1182 C C . HIS B 1 12 ? 6.074 3.32 -5.375 1 90.5 12 HIS B C 1
ATOM 1184 O O . HIS B 1 12 ? 5.438 4.375 -5.387 1 90.5 12 HIS B O 1
ATOM 1190 N N . ALA B 1 13 ? 7.387 3.266 -5.391 1 91.88 13 ALA B N 1
ATOM 1191 C CA . ALA B 1 13 ? 8.258 4.438 -5.465 1 91.88 13 ALA B CA 1
ATOM 1192 C C . ALA B 1 13 ? 7.859 5.48 -4.426 1 91.88 13 ALA B C 1
ATOM 1194 O O . ALA B 1 13 ? 7.832 5.191 -3.227 1 91.88 13 ALA B O 1
ATOM 1195 N N . ASP B 1 14 ? 7.496 6.652 -4.848 1 95.69 14 ASP B N 1
ATOM 1196 C CA . ASP B 1 14 ? 7.305 7.758 -3.918 1 95.69 14 ASP B CA 1
ATOM 1197 C C . ASP B 1 14 ? 6.016 7.586 -3.117 1 95.69 14 ASP B C 1
ATOM 1199 O O . ASP B 1 14 ? 5.812 8.258 -2.105 1 95.69 14 ASP B O 1
ATOM 1203 N N . ASP B 1 15 ? 5.137 6.648 -3.508 1 92.69 15 ASP B N 1
ATOM 1204 C CA . ASP B 1 15 ? 3.979 6.332 -2.68 1 92.69 15 ASP B CA 1
ATOM 1205 C C . ASP B 1 15 ? 4.406 5.812 -1.31 1 92.69 15 ASP B C 1
ATOM 1207 O O . ASP B 1 15 ? 3.609 5.793 -0.37 1 92.69 15 ASP B O 1
ATOM 1211 N N . GLY B 1 16 ? 5.621 5.387 -1.221 1 93.75 16 GLY B N 1
ATOM 1212 C CA . GLY B 1 16 ? 6.148 4.848 0.023 1 93.75 16 GLY B CA 1
ATOM 1213 C C . GLY B 1 16 ? 6.527 5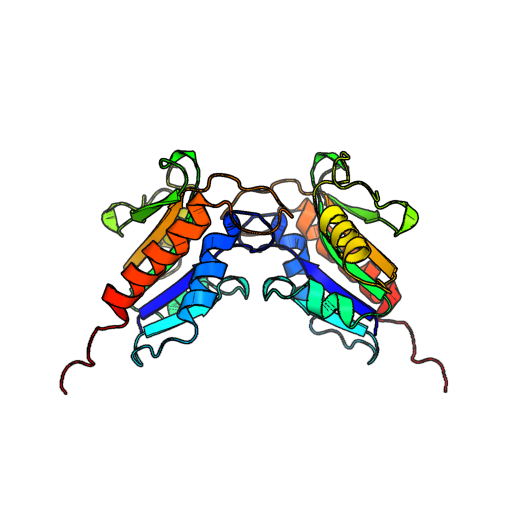.918 1.024 1 93.75 16 GLY B C 1
ATOM 1214 O O . GLY B 1 16 ? 7.07 5.617 2.09 1 93.75 16 GLY B O 1
ATOM 1215 N N . PHE B 1 17 ? 6.219 7.164 0.728 1 96.25 17 PHE B N 1
ATOM 1216 C CA . PHE B 1 17 ? 6.609 8.289 1.573 1 96.25 17 PHE B CA 1
ATOM 1217 C C . PHE B 1 17 ? 6.094 8.102 2.996 1 96.25 17 PHE B C 1
ATOM 1219 O O . PHE B 1 17 ? 6.863 8.164 3.955 1 96.25 17 PHE B O 1
ATOM 1226 N N . GLY B 1 18 ? 4.852 7.871 3.139 1 96.31 18 GLY B N 1
ATOM 1227 C CA . GLY B 1 18 ? 4.277 7.688 4.461 1 96.31 18 GLY B CA 1
ATOM 1228 C C . GLY B 1 18 ? 4.914 6.551 5.238 1 96.31 18 GLY B C 1
ATOM 1229 O O . GLY B 1 18 ? 5.191 6.684 6.434 1 96.31 18 GLY B O 1
ATOM 1230 N N . THR B 1 19 ? 5.176 5.496 4.602 1 93.5 19 THR B N 1
ATOM 1231 C CA . THR B 1 19 ? 5.809 4.34 5.227 1 93.5 19 THR B CA 1
ATOM 1232 C C . THR B 1 19 ? 7.219 4.684 5.695 1 93.5 19 THR B C 1
ATOM 1234 O O . THR B 1 19 ? 7.633 4.277 6.785 1 93.5 19 THR B O 1
ATOM 1237 N N . ALA B 1 20 ? 7.906 5.371 4.918 1 95.31 20 ALA B N 1
ATOM 1238 C CA . ALA B 1 20 ? 9.258 5.777 5.277 1 95.31 20 ALA B CA 1
ATOM 1239 C C . ALA B 1 20 ? 9.25 6.695 6.496 1 95.31 20 ALA B C 1
ATOM 1241 O O . ALA B 1 20 ? 10.109 6.574 7.375 1 95.31 20 ALA B O 1
ATOM 1242 N N . VAL B 1 21 ? 8.297 7.578 6.523 1 97.62 21 VAL B N 1
ATOM 1243 C CA . VAL B 1 21 ? 8.164 8.461 7.676 1 97.62 21 VAL B CA 1
ATOM 1244 C C . VAL B 1 21 ? 7.867 7.641 8.93 1 97.62 21 VAL B C 1
ATOM 1246 O O . VAL B 1 21 ? 8.438 7.891 9.992 1 97.62 21 VAL B O 1
ATOM 1249 N N . HIS B 1 22 ? 6.945 6.719 8.812 1 96.62 22 HIS B N 1
ATOM 1250 C CA . HIS B 1 22 ? 6.645 5.84 9.938 1 96.62 22 HIS B CA 1
ATOM 1251 C C . HIS B 1 22 ? 7.906 5.18 10.477 1 96.62 22 HIS B C 1
ATOM 1253 O O . HIS B 1 22 ? 8.148 5.191 11.688 1 96.62 22 HIS B O 1
ATOM 1259 N N . ARG B 1 23 ? 8.695 4.625 9.602 1 93.69 23 ARG B N 1
ATOM 1260 C CA . ARG B 1 23 ? 9.914 3.92 10 1 93.69 23 ARG B CA 1
ATOM 1261 C C . ARG B 1 23 ? 10.883 4.855 10.711 1 93.69 23 ARG B C 1
ATOM 1263 O O . ARG B 1 23 ? 11.5 4.477 11.711 1 93.69 23 ARG B O 1
ATOM 1270 N N . ARG B 1 24 ? 10.961 6.016 10.156 1 96.31 24 ARG B N 1
ATOM 1271 C CA . ARG B 1 24 ? 11.883 6.996 10.719 1 96.31 24 ARG B CA 1
ATOM 1272 C C . ARG B 1 24 ? 11.469 7.391 12.133 1 96.31 24 ARG B C 1
ATOM 1274 O O . ARG B 1 24 ? 12.328 7.641 12.984 1 96.31 24 ARG B O 1
ATOM 1281 N N . LEU B 1 25 ? 10.156 7.391 12.383 1 97 25 LEU B N 1
ATOM 1282 C CA . LEU B 1 25 ? 9.648 7.945 13.633 1 97 25 LEU B CA 1
ATOM 1283 C C . LEU B 1 25 ? 9.312 6.84 14.625 1 97 25 LEU B C 1
ATOM 1285 O O . LEU B 1 25 ? 9.078 7.109 15.805 1 97 25 LEU B O 1
ATOM 1289 N N . ALA B 1 26 ? 9.312 5.613 14.211 1 93.56 26 ALA B N 1
ATOM 1290 C CA . ALA B 1 26 ? 8.805 4.492 14.992 1 93.56 26 ALA B CA 1
ATOM 1291 C C . ALA B 1 26 ? 9.625 4.293 16.266 1 93.56 26 ALA B C 1
ATOM 1293 O O . ALA B 1 26 ? 9.117 3.803 17.266 1 93.56 26 ALA B O 1
ATOM 1294 N N . THR B 1 27 ? 10.828 4.695 16.266 1 90.44 27 THR B N 1
ATOM 1295 C CA . THR B 1 27 ? 11.688 4.406 17.406 1 90.44 27 THR B CA 1
ATOM 1296 C C . THR B 1 27 ? 11.75 5.605 18.344 1 90.44 27 THR B C 1
ATOM 1298 O O . THR B 1 27 ? 12.414 5.551 19.391 1 90.44 27 THR B O 1
ATOM 1301 N N . ARG B 1 28 ? 11.086 6.641 18.031 1 91.12 28 ARG B N 1
ATOM 1302 C CA . ARG B 1 28 ? 11.102 7.828 18.875 1 91.12 28 ARG B CA 1
ATOM 1303 C C . ARG B 1 28 ? 10.125 7.688 20.047 1 91.12 28 ARG B C 1
ATOM 1305 O O . ARG B 1 28 ? 9.086 7.043 19.906 1 91.12 28 ARG B O 1
ATOM 1312 N N . PRO B 1 29 ? 10.461 8.258 21.172 1 91.56 29 PRO B N 1
ATOM 1313 C CA . PRO B 1 29 ? 9.562 8.219 22.312 1 91.56 29 PRO B CA 1
ATOM 1314 C C . PRO B 1 29 ? 8.445 9.258 22.219 1 91.56 29 PRO B C 1
ATOM 1316 O O . PRO B 1 29 ? 8.648 10.422 22.578 1 91.56 29 PRO B O 1
ATOM 1319 N N . TRP B 1 30 ? 7.309 8.859 21.875 1 94.5 30 TRP B N 1
ATOM 1320 C CA . TRP B 1 30 ? 6.164 9.758 21.734 1 94.5 30 TRP B CA 1
ATOM 1321 C C . TRP B 1 30 ? 5.41 9.875 23.062 1 94.5 30 TRP B C 1
ATOM 1323 O O . TRP B 1 30 ? 5.371 8.922 23.844 1 94.5 30 TRP B O 1
ATOM 1333 N N . PRO B 1 31 ? 4.867 11.102 23.328 1 94.56 31 PRO B N 1
ATOM 1334 C CA . PRO B 1 31 ? 3.969 11.203 24.484 1 94.56 31 PRO B CA 1
ATOM 1335 C C . PRO B 1 31 ? 2.83 10.188 24.422 1 94.56 31 PRO B C 1
ATOM 1337 O O . PRO B 1 31 ? 2.447 9.734 23.344 1 94.56 31 PRO B O 1
ATOM 1340 N N . ARG B 1 32 ? 2.209 9.883 25.531 1 92.69 32 ARG B N 1
ATOM 1341 C CA . ARG B 1 32 ? 1.21 8.828 25.656 1 92.69 32 ARG B CA 1
ATOM 1342 C C . ARG B 1 32 ? -0.025 9.141 24.812 1 92.69 32 ARG B C 1
ATOM 1344 O O . ARG B 1 32 ? -0.711 8.234 24.344 1 92.69 32 ARG B O 1
ATOM 1351 N N . HIS B 1 33 ? -0.273 10.422 24.672 1 95 33 HIS B N 1
ATOM 1352 C CA . HIS B 1 33 ? -1.505 10.805 23.984 1 95 33 HIS B CA 1
ATOM 1353 C C . HIS B 1 33 ? -1.288 10.914 22.484 1 95 33 HIS B C 1
ATOM 1355 O O . HIS B 1 33 ? -2.215 11.25 21.734 1 95 33 HIS B O 1
ATOM 1361 N N . VAL B 1 34 ? -0.056 10.656 21.969 1 96.62 34 VAL B N 1
ATOM 1362 C CA . VAL B 1 34 ? 0.274 10.664 20.547 1 96.62 34 VAL B CA 1
ATOM 1363 C C . VAL B 1 34 ? 0.612 9.25 20.078 1 96.62 34 VAL B C 1
ATOM 1365 O O . VAL B 1 34 ? 1.502 8.602 20.641 1 96.62 34 VAL B O 1
ATOM 1368 N N . CYS B 1 35 ? -0.14 8.805 19.031 1 95.94 35 CYS B N 1
ATOM 1369 C CA . CYS B 1 35 ? 0.071 7.449 18.531 1 95.94 35 CYS B CA 1
ATOM 1370 C C . CYS B 1 35 ? 0.448 7.465 17.047 1 95.94 35 CYS B C 1
ATOM 1372 O O . CYS B 1 35 ? -0.265 8.047 16.234 1 95.94 35 CYS B O 1
ATOM 1374 N N . LEU B 1 36 ? 1.569 6.84 16.766 1 96.5 36 LEU B N 1
ATOM 1375 C CA . LEU B 1 36 ? 2.018 6.652 15.391 1 96.5 36 LEU B CA 1
ATOM 1376 C C . LEU B 1 36 ? 1.462 5.355 14.805 1 96.5 36 LEU B C 1
ATOM 1378 O O . LEU B 1 36 ? 1.676 4.277 15.367 1 96.5 36 LEU B O 1
ATOM 1382 N N . HIS B 1 37 ? 0.742 5.477 13.688 1 94.94 37 HIS B N 1
ATOM 1383 C CA . HIS B 1 37 ? 0.103 4.309 13.094 1 94.94 37 HIS B CA 1
ATOM 1384 C C . HIS B 1 37 ? 0.665 4.02 11.703 1 94.94 37 HIS B C 1
ATOM 1386 O O . HIS B 1 37 ? 0.834 4.934 10.898 1 94.94 37 HIS B O 1
ATOM 1392 N N . ASP B 1 38 ? 0.903 2.734 11.477 1 91.38 38 ASP B N 1
ATOM 1393 C CA . ASP B 1 38 ? 1.165 2.246 10.125 1 91.38 38 ASP B CA 1
ATOM 1394 C C . ASP B 1 38 ? -0.138 1.97 9.383 1 91.38 38 ASP B C 1
ATOM 1396 O O . ASP B 1 38 ? -0.787 0.948 9.609 1 91.38 38 ASP B O 1
ATOM 1400 N N . GLY B 1 39 ? -0.487 2.812 8.445 1 87.62 39 GLY B N 1
ATOM 1401 C CA . GLY B 1 39 ? -1.757 2.721 7.746 1 87.62 39 GLY B CA 1
ATOM 1402 C C . GLY B 1 39 ? -1.795 1.595 6.727 1 87.62 39 GLY B C 1
ATOM 1403 O O . GLY B 1 39 ? -2.857 1.271 6.195 1 87.62 39 GLY B O 1
ATOM 1404 N N . SER B 1 40 ? -0.642 1.048 6.379 1 77.06 40 SER B N 1
ATOM 1405 C CA . SER B 1 40 ? -0.595 -0.049 5.418 1 77.06 40 SER B CA 1
ATOM 1406 C C . SER B 1 40 ? -1.273 -1.298 5.969 1 77.06 40 SER B C 1
ATOM 1408 O O . SER B 1 40 ? -1.622 -2.207 5.215 1 77.06 40 SER B O 1
ATOM 1410 N N . GLU B 1 41 ? -1.476 -1.335 7.254 1 72.56 41 GLU B N 1
ATOM 1411 C CA . GLU B 1 41 ? -2.127 -2.473 7.895 1 72.56 41 GLU B CA 1
ATOM 1412 C C . GLU B 1 41 ? -3.643 -2.416 7.711 1 72.56 41 GLU B C 1
ATOM 1414 O O . GLU B 1 41 ? -4.348 -3.369 8.047 1 72.56 41 GLU B O 1
ATOM 1419 N N . GLY B 1 42 ? -4.102 -1.325 7.18 1 75.81 42 GLY B N 1
ATOM 1420 C CA . GLY B 1 42 ? -5.531 -1.175 6.98 1 75.81 42 GLY B CA 1
ATOM 1421 C C . GLY B 1 42 ? -6.246 -0.58 8.18 1 75.81 42 GLY B C 1
ATOM 1422 O O . GLY B 1 42 ? -5.602 -0.077 9.102 1 75.81 42 GLY B O 1
ATOM 1423 N N . GLY B 1 43 ? -7.559 -0.372 8.016 1 81.31 43 GLY B N 1
ATOM 1424 C CA . GLY B 1 43 ? -8.391 0.087 9.117 1 81.31 43 GLY B CA 1
ATOM 1425 C C . GLY B 1 43 ? -8.25 1.572 9.391 1 81.31 43 GLY B C 1
ATOM 1426 O O . GLY B 1 43 ? -8.344 2.006 10.539 1 81.31 43 GLY B O 1
ATOM 1427 N N . VAL B 1 44 ? -7.945 2.357 8.508 1 87.81 44 VAL B N 1
ATOM 1428 C CA . VAL B 1 44 ? -7.676 3.781 8.672 1 87.81 44 VAL B CA 1
ATOM 1429 C C . VAL B 1 44 ? -8.898 4.469 9.281 1 87.81 44 VAL B C 1
ATOM 1431 O O . VAL B 1 44 ? -8.766 5.289 10.195 1 87.81 44 VAL B O 1
ATOM 1434 N N . LEU B 1 45 ? -10.078 4.07 8.875 1 85.94 45 LEU B N 1
ATOM 1435 C CA . LEU B 1 45 ? -11.297 4.691 9.391 1 85.94 45 LEU B CA 1
ATOM 1436 C C . LEU B 1 45 ? -11.492 4.348 10.867 1 85.94 45 LEU B C 1
ATOM 1438 O O . LEU B 1 45 ? -11.922 5.191 11.656 1 85.94 45 LEU B O 1
ATOM 1442 N N . ASP B 1 46 ? -11.164 3.146 11.219 1 89 46 ASP B N 1
ATOM 1443 C CA . ASP B 1 46 ? -11.273 2.732 12.617 1 89 46 ASP B CA 1
ATOM 1444 C C . ASP B 1 46 ? -10.312 3.52 13.5 1 89 46 ASP B C 1
ATOM 1446 O O . ASP B 1 46 ? -10.664 3.902 14.617 1 89 46 ASP B O 1
ATOM 1450 N N . ILE B 1 47 ? -9.148 3.693 13.008 1 92.31 47 ILE B N 1
ATOM 1451 C CA . ILE B 1 47 ? -8.156 4.469 13.734 1 92.31 47 ILE B CA 1
ATOM 1452 C C . ILE B 1 47 ? -8.648 5.906 13.914 1 92.31 47 ILE B C 1
ATOM 1454 O O . ILE B 1 47 ? -8.586 6.457 15.016 1 92.31 47 ILE B O 1
ATOM 1458 N N . LEU B 1 48 ? -9.203 6.438 12.883 1 92.19 48 LEU B N 1
ATOM 1459 C CA . LEU B 1 48 ? -9.664 7.82 12.898 1 92.19 48 LEU B CA 1
ATOM 1460 C C . LEU B 1 48 ? -10.805 8.008 13.891 1 92.19 48 LEU B C 1
ATOM 1462 O O . LEU B 1 48 ? -10.906 9.047 14.539 1 92.19 48 LEU B O 1
ATOM 1466 N N . HIS B 1 49 ? -11.547 7.012 14.039 1 90.38 49 HIS B N 1
ATOM 1467 C CA . HIS B 1 49 ? -12.672 7.051 14.969 1 90.38 49 HIS B CA 1
ATOM 1468 C C . HIS B 1 49 ? -12.195 7.207 16.406 1 90.38 49 HIS B C 1
ATOM 1470 O O . HIS B 1 49 ? -12.93 7.723 17.25 1 90.38 49 HIS B O 1
ATOM 1476 N N . GLN B 1 50 ? -11.039 6.789 16.625 1 93 50 GLN B N 1
ATOM 1477 C CA . GLN B 1 50 ? -10.531 6.789 17.984 1 93 50 GLN B CA 1
ATOM 1478 C C . GLN B 1 50 ? -9.742 8.062 18.281 1 93 50 GLN B C 1
ATOM 1480 O O . GLN B 1 50 ? -9.266 8.266 19.406 1 93 50 GLN B O 1
ATOM 1485 N N . CYS B 1 51 ? -9.594 8.914 17.328 1 95.06 51 CYS B N 1
ATOM 1486 C CA . CYS B 1 51 ? -8.734 10.086 17.453 1 95.06 51 CYS B CA 1
ATOM 1487 C C . CYS B 1 51 ? -9.562 11.344 17.688 1 95.06 51 CYS B C 1
ATOM 1489 O O . CYS B 1 51 ? -10.656 11.477 17.141 1 95.06 51 CYS B O 1
ATOM 1491 N N . ARG B 1 52 ? -9.078 12.211 18.516 1 94.88 52 ARG B N 1
ATOM 1492 C CA . ARG B 1 52 ? -9.609 13.57 18.578 1 94.88 52 ARG B CA 1
ATOM 1493 C C . ARG B 1 52 ? -9.008 14.438 17.469 1 94.88 52 ARG B C 1
ATOM 1495 O O . ARG B 1 52 ? -9.672 15.328 16.938 1 94.88 52 ARG B O 1
ATOM 1502 N N . GLN B 1 53 ? -7.734 14.203 17.203 1 96.19 53 GLN B N 1
ATOM 1503 C CA . GLN B 1 53 ? -6.977 14.844 16.141 1 96.19 53 GLN B CA 1
ATOM 1504 C C . GLN B 1 53 ? -6.137 13.828 15.367 1 96.19 53 GLN B C 1
ATOM 1506 O O . GLN B 1 53 ? -5.605 12.883 15.961 1 96.19 53 GLN B O 1
ATOM 1511 N N . ALA B 1 54 ? -6.105 14.07 14.055 1 96.5 54 ALA B N 1
ATOM 1512 C CA . ALA B 1 54 ? -5.328 13.141 13.234 1 96.5 54 ALA B CA 1
ATOM 1513 C C . ALA B 1 54 ? -4.531 13.883 12.172 1 96.5 54 ALA B C 1
ATOM 1515 O O . ALA B 1 54 ? -4.953 14.945 11.695 1 96.5 54 ALA B O 1
ATOM 1516 N N . VAL B 1 55 ? -3.391 13.352 11.852 1 97.12 55 VAL B N 1
ATOM 1517 C CA . VAL B 1 55 ? -2.598 13.789 10.703 1 97.12 55 VAL B CA 1
ATOM 1518 C C . VAL B 1 55 ? -2.377 12.617 9.75 1 97.12 55 VAL B C 1
ATOM 1520 O O . VAL B 1 55 ? -1.866 11.57 10.156 1 97.12 55 VAL B O 1
ATOM 1523 N N . LEU B 1 56 ? -2.859 12.766 8.562 1 96.44 56 LEU B N 1
ATOM 1524 C CA . LEU B 1 56 ? -2.543 11.805 7.52 1 96.44 56 LEU B CA 1
ATOM 1525 C C . LEU B 1 56 ? -1.212 12.133 6.855 1 96.44 56 LEU B C 1
ATOM 1527 O O . LEU B 1 56 ? -1.011 13.258 6.391 1 96.44 56 LEU B O 1
ATOM 1531 N N . ILE B 1 57 ? -0.283 11.219 6.898 1 97.69 57 ILE B N 1
ATOM 1532 C CA . ILE B 1 57 ? 1.036 11.383 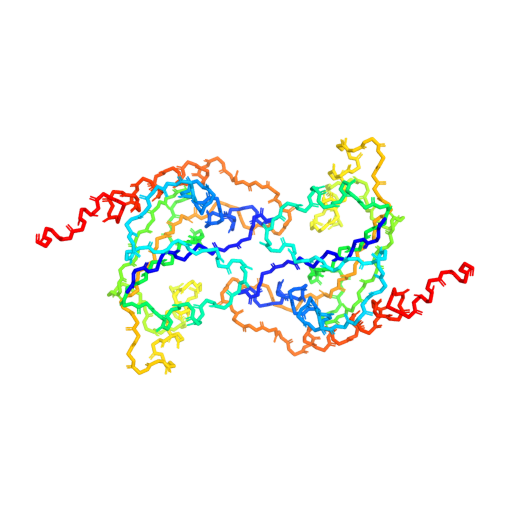6.293 1 97.69 57 ILE B CA 1
ATOM 1533 C C . ILE B 1 57 ? 1.133 10.523 5.031 1 97.69 57 ILE B C 1
ATOM 1535 O O . ILE B 1 57 ? 1.14 9.297 5.109 1 97.69 57 ILE B O 1
ATOM 1539 N N . THR B 1 58 ? 1.24 11.188 3.854 1 96.38 58 THR B N 1
ATOM 1540 C CA . THR B 1 58 ? 1.146 10.43 2.607 1 96.38 58 THR B CA 1
ATOM 1541 C C . THR B 1 58 ? 1.776 11.211 1.455 1 96.38 58 THR B C 1
ATOM 1543 O O . THR B 1 58 ? 2.033 12.406 1.576 1 96.38 58 THR B O 1
ATOM 1546 N N . ALA B 1 59 ? 2.059 10.516 0.421 1 95.5 59 ALA B N 1
ATOM 1547 C CA . ALA B 1 59 ? 2.504 11.18 -0.803 1 95.5 59 ALA B CA 1
ATOM 1548 C C . ALA B 1 59 ? 1.348 11.906 -1.487 1 95.5 59 ALA B C 1
ATOM 1550 O O . ALA B 1 59 ? 0.193 11.484 -1.381 1 95.5 59 ALA B O 1
ATOM 1551 N N . LEU B 1 60 ? 1.686 12.984 -2.141 1 93.06 60 LEU B N 1
ATOM 1552 C CA . LEU B 1 60 ? 0.707 13.789 -2.867 1 93.06 60 LEU B CA 1
ATOM 1553 C C . LEU B 1 60 ? 0.989 13.766 -4.367 1 93.06 60 LEU B C 1
ATOM 1555 O O . LEU B 1 60 ? 2.127 13.539 -4.785 1 93.06 60 LEU B O 1
ATOM 1559 N N . SER B 1 61 ? -0.047 14.078 -5.059 1 90.31 61 SER B N 1
ATOM 1560 C CA . SER B 1 61 ? 0.061 14.133 -6.512 1 90.31 61 SER B CA 1
ATOM 1561 C C . SER B 1 61 ? 1.038 15.219 -6.953 1 90.31 61 SER B C 1
ATOM 1563 O O . SER B 1 61 ? 1.083 16.297 -6.359 1 90.31 61 SER B O 1
ATOM 1565 N N . SER B 1 62 ? 1.661 14.922 -8.117 1 91.06 62 SER B N 1
ATOM 1566 C CA . SER B 1 62 ? 2.604 15.883 -8.695 1 91.06 62 SER B CA 1
ATOM 1567 C C . SER B 1 62 ? 1.902 17.172 -9.102 1 91.06 62 SER B C 1
ATOM 1569 O O . SER B 1 62 ? 2.551 18.203 -9.289 1 91.06 62 SER B O 1
ATOM 1571 N N . ARG B 1 63 ? 0.631 17.188 -9.172 1 87.38 63 ARG B N 1
ATOM 1572 C CA . ARG B 1 63 ? -0.146 18.344 -9.594 1 87.38 63 ARG B CA 1
ATOM 1573 C C . ARG B 1 63 ? -0.215 19.391 -8.492 1 87.38 63 ARG B C 1
ATOM 1575 O O . ARG B 1 63 ? -0.609 20.531 -8.734 1 87.38 63 ARG B O 1
ATOM 1582 N N . LEU B 1 64 ? 0.127 19.047 -7.309 1 88.94 64 LEU B N 1
ATOM 1583 C CA . LEU B 1 64 ? -0.112 19.922 -6.168 1 88.94 64 LEU B CA 1
ATOM 1584 C C . LEU B 1 64 ? 1.109 20.781 -5.883 1 88.94 64 LEU B C 1
ATOM 1586 O O . LEU B 1 64 ? 1.047 21.703 -5.059 1 88.94 64 LEU B O 1
ATOM 1590 N N . GLY B 1 65 ? 2.266 20.484 -6.523 1 93.56 65 GLY B N 1
ATOM 1591 C CA . GLY B 1 65 ? 3.475 21.266 -6.273 1 93.56 65 GLY B CA 1
ATOM 1592 C C . GLY B 1 65 ? 4.711 20.656 -6.906 1 93.56 65 GLY B C 1
ATOM 1593 O O . GLY B 1 65 ? 4.609 19.766 -7.75 1 93.56 65 GLY B O 1
ATOM 1594 N N . ALA B 1 66 ? 5.926 21.141 -6.508 1 97.19 66 ALA B N 1
ATOM 1595 C CA . ALA B 1 66 ? 7.199 20.641 -7.008 1 97.19 66 ALA B CA 1
ATOM 1596 C C . ALA B 1 66 ? 7.555 19.312 -6.348 1 97.19 66 ALA B C 1
ATOM 1598 O O . ALA B 1 66 ? 7.281 19.109 -5.16 1 97.19 66 ALA B O 1
ATOM 1599 N N . PRO B 1 67 ? 8.156 18.438 -7.082 1 97.69 67 PRO B N 1
ATOM 1600 C CA . PRO B 1 67 ? 8.578 17.172 -6.477 1 97.69 67 PRO B CA 1
ATOM 1601 C C . PRO B 1 67 ? 9.391 17.359 -5.199 1 97.69 67 PRO B C 1
ATOM 1603 O O . PRO B 1 67 ? 10.312 18.188 -5.168 1 97.69 67 PRO B O 1
ATOM 1606 N N . GLY B 1 68 ? 9 16.625 -4.172 1 98.25 68 GLY B N 1
ATOM 1607 C CA . GLY B 1 68 ? 9.727 16.672 -2.912 1 98.25 68 GLY B CA 1
ATOM 1608 C C . GLY B 1 68 ? 9.227 17.766 -1.979 1 98.25 68 GLY B C 1
ATOM 1609 O O . GLY B 1 68 ? 9.609 17.812 -0.81 1 98.25 68 GLY B O 1
ATOM 1610 N N . GLN B 1 69 ? 8.414 18.609 -2.477 1 98.38 69 GLN B N 1
ATOM 1611 C CA . GLN B 1 69 ? 7.855 19.656 -1.626 1 98.38 69 GLN B CA 1
ATOM 1612 C C . GLN B 1 69 ? 6.969 19.062 -0.534 1 98.38 69 GLN B C 1
ATOM 1614 O O . GLN B 1 69 ? 6.129 18.203 -0.807 1 98.38 69 GLN B O 1
ATOM 1619 N N . VAL B 1 70 ? 7.203 19.5 0.667 1 98.38 70 VAL B N 1
ATOM 1620 C CA . VAL B 1 70 ? 6.363 19.062 1.784 1 98.38 70 VAL B CA 1
ATOM 1621 C C . VAL B 1 70 ? 5.234 20.078 1.994 1 98.38 70 VAL B C 1
ATOM 1623 O O . VAL B 1 70 ? 5.477 21.281 2.123 1 98.38 70 VAL B O 1
ATOM 1626 N N . LEU B 1 71 ? 4.047 19.578 1.988 1 96.62 71 LEU B N 1
ATOM 1627 C CA . LEU B 1 71 ? 2.873 20.438 2.133 1 96.62 71 LEU B CA 1
ATOM 1628 C C . LEU B 1 71 ? 2.043 20.016 3.342 1 96.62 71 LEU B C 1
ATOM 1630 O O . LEU B 1 71 ? 1.879 18.828 3.604 1 96.62 71 LEU B O 1
ATOM 1634 N N . LEU B 1 72 ? 1.604 20.938 4.07 1 95.88 72 LEU B N 1
ATOM 1635 C CA . LEU B 1 72 ? 0.638 20.734 5.145 1 95.88 72 LEU B CA 1
ATOM 1636 C C . LEU B 1 72 ? -0.724 21.297 4.766 1 95.88 72 LEU B C 1
ATOM 1638 O O . LEU B 1 72 ? -0.86 22.516 4.57 1 95.88 72 LEU B O 1
ATOM 1642 N N . LEU B 1 73 ? -1.648 20.453 4.586 1 91.81 73 LEU B N 1
ATOM 1643 C CA . LEU B 1 73 ? -3.021 20.875 4.336 1 91.81 73 LEU B CA 1
ATOM 1644 C C . LEU B 1 73 ? -3.848 20.828 5.617 1 91.81 73 LEU B C 1
ATOM 1646 O O . LEU B 1 73 ? -4.102 19.75 6.156 1 91.81 73 LEU B O 1
ATOM 1650 N N . THR B 1 74 ? -4.312 22.016 6.004 1 89.94 74 THR B N 1
ATOM 1651 C CA . THR B 1 74 ? -5.129 22.094 7.207 1 89.94 74 THR B CA 1
ATOM 1652 C C . THR B 1 74 ? -6.57 21.688 6.918 1 89.94 74 THR B C 1
ATOM 1654 O O . THR B 1 74 ? -6.949 21.516 5.758 1 89.94 74 THR B O 1
ATOM 1657 N N . GLU B 1 75 ? -7.309 21.547 8.016 1 85 75 GLU B N 1
ATOM 1658 C CA . GLU B 1 75 ? -8.711 21.156 7.902 1 85 75 GLU B CA 1
ATOM 1659 C C . GLU B 1 75 ? -9.477 22.109 6.984 1 85 75 GLU B C 1
ATOM 1661 O O . GLU B 1 75 ? -10.305 21.672 6.18 1 85 75 GLU B O 1
ATOM 1666 N N . ALA B 1 76 ? -9.148 23.391 7.027 1 82.44 76 ALA B N 1
ATOM 1667 C CA . ALA B 1 76 ? -9.852 24.422 6.262 1 82.44 76 ALA B CA 1
ATOM 1668 C C . ALA B 1 76 ? -9.484 24.344 4.781 1 82.44 76 ALA B C 1
ATOM 1670 O O . ALA B 1 76 ? -10.25 24.797 3.924 1 82.44 76 ALA B O 1
ATOM 1671 N N . GLU B 1 77 ? -8.383 23.781 4.461 1 83.75 77 GLU B N 1
ATOM 1672 C CA . GLU B 1 77 ? -7.883 23.734 3.088 1 83.75 77 GLU B CA 1
ATOM 1673 C C . GLU B 1 77 ? -8.312 22.453 2.385 1 83.75 77 GLU B C 1
ATOM 1675 O O . GLU B 1 77 ? -8.195 22.344 1.162 1 83.75 77 GLU B O 1
ATOM 1680 N N . ILE B 1 78 ? -8.773 21.5 3.178 1 81 78 ILE B N 1
ATOM 1681 C CA . ILE B 1 78 ? -9.219 20.234 2.6 1 81 78 ILE B CA 1
ATOM 1682 C C . ILE B 1 78 ? -10.656 20.375 2.092 1 81 78 ILE B C 1
ATOM 1684 O O . ILE B 1 78 ? -11.57 20.641 2.871 1 81 78 ILE B O 1
ATOM 1688 N N . PRO B 1 79 ? -10.672 20.234 0.766 1 73.56 79 PRO B N 1
ATOM 1689 C CA . PRO B 1 79 ? -12.008 20.422 0.207 1 73.56 79 PRO B CA 1
ATOM 1690 C C . PRO B 1 79 ? -13.016 19.391 0.726 1 73.56 79 PRO B C 1
ATOM 1692 O O . PRO B 1 79 ? -12.656 18.25 0.974 1 73.56 79 PRO B O 1
ATOM 1695 N N . ALA B 1 80 ? -14.211 19.891 0.905 1 65.81 80 ALA B N 1
ATOM 1696 C CA . ALA B 1 80 ? -15.305 19.016 1.329 1 65.81 80 ALA B CA 1
ATOM 1697 C C . ALA B 1 80 ? -15.758 18.125 0.183 1 65.81 80 ALA B C 1
ATOM 1699 O O . ALA B 1 80 ? -16.234 17 0.412 1 65.81 80 ALA B O 1
ATOM 1700 N N . ASP B 1 81 ? -15.57 18.688 -0.997 1 61.69 81 ASP B N 1
ATOM 1701 C CA . ASP B 1 81 ? -16.078 17.969 -2.158 1 61.69 81 ASP B CA 1
ATOM 1702 C C . ASP B 1 81 ? -14.992 17.078 -2.762 1 61.69 81 ASP B C 1
ATOM 1704 O O . ASP B 1 81 ? -13.938 17.562 -3.158 1 61.69 81 ASP B O 1
ATOM 1708 N N . PRO B 1 82 ? -15.203 15.766 -2.758 1 59.44 82 PRO B N 1
ATOM 1709 C CA . PRO B 1 82 ? -14.219 14.82 -3.307 1 59.44 82 PRO B CA 1
ATOM 1710 C C . PRO B 1 82 ? -14 15.016 -4.805 1 59.44 82 PRO B C 1
ATOM 1712 O O . PRO B 1 82 ? -13.008 14.516 -5.355 1 59.44 82 PRO B O 1
ATOM 1715 N N . GLN B 1 83 ? -14.867 15.711 -5.5 1 57.5 83 GLN B N 1
ATOM 1716 C CA . GLN B 1 83 ? -14.758 15.867 -6.945 1 57.5 83 GLN B CA 1
ATOM 1717 C C . GLN B 1 83 ? -13.742 16.938 -7.312 1 57.5 83 GLN B C 1
ATOM 1719 O O . GLN B 1 83 ? -13.328 17.047 -8.469 1 57.5 83 GLN B O 1
ATOM 1724 N N . GLY B 1 84 ? -13.281 17.688 -6.461 1 51.56 84 GLY B N 1
ATOM 1725 C CA . GLY B 1 84 ? -12.328 18.734 -6.824 1 51.56 84 GLY B CA 1
ATOM 1726 C C . GLY B 1 84 ? -10.898 18.219 -6.914 1 51.56 84 GLY B C 1
ATOM 1727 O O . GLY B 1 84 ? -10.625 17.062 -6.621 1 51.56 84 GLY B O 1
ATOM 1728 N N . PRO B 1 85 ? -10.094 19.016 -7.691 1 49.88 85 PRO B N 1
ATOM 1729 C CA . PRO B 1 85 ? -8.68 18.672 -7.895 1 49.88 85 PRO B CA 1
ATOM 1730 C C . PRO B 1 85 ? -8.031 18.078 -6.645 1 49.88 85 PRO B C 1
ATOM 1732 O O . PRO B 1 85 ? -7.184 17.188 -6.75 1 49.88 85 PRO B O 1
ATOM 1735 N N . LEU B 1 86 ? -8.438 18.688 -5.512 1 49.56 86 LEU B N 1
ATOM 1736 C CA . LEU B 1 86 ? -7.906 18.219 -4.238 1 49.56 86 LEU B CA 1
ATOM 1737 C C . LEU B 1 86 ? -8.781 17.109 -3.662 1 49.56 86 LEU B C 1
ATOM 1739 O O . LEU B 1 86 ? -8.398 16.453 -2.682 1 49.56 86 LEU B O 1
ATOM 1743 N N . GLY B 1 87 ? -9.875 16.984 -4.336 1 52.75 87 GLY B N 1
ATOM 1744 C CA . GLY B 1 87 ? -10.836 16.031 -3.82 1 52.75 87 GLY B CA 1
ATOM 1745 C C . GLY B 1 87 ? -10.438 14.594 -4.078 1 52.75 87 GLY B C 1
ATOM 1746 O O . GLY B 1 87 ? -10.844 13.688 -3.344 1 52.75 87 GLY B O 1
ATOM 1747 N N . ALA B 1 88 ? -9.578 14.656 -4.992 1 63.56 88 ALA B N 1
ATOM 1748 C CA . ALA B 1 88 ? -8.984 13.352 -5.258 1 63.56 88 ALA B CA 1
ATOM 1749 C C . ALA B 1 88 ? -7.797 13.086 -4.332 1 63.56 88 ALA B C 1
ATOM 1751 O O . ALA B 1 88 ? -7.434 13.945 -3.523 1 63.56 88 ALA B O 1
ATOM 1752 N N . GLY B 1 89 ? -7.52 11.984 -3.953 1 79.12 89 GLY B N 1
ATOM 1753 C CA . GLY B 1 89 ? -6.379 11.68 -3.107 1 79.12 89 GLY B CA 1
ATOM 1754 C C . GLY B 1 89 ? -6.75 11.484 -1.649 1 79.12 89 GLY B C 1
ATOM 1755 O O . GLY B 1 89 ? -7.805 10.93 -1.339 1 79.12 89 GLY B O 1
ATOM 1756 N N . PRO B 1 90 ? -5.906 12 -0.82 1 86.69 90 PRO B N 1
ATOM 1757 C CA . PRO B 1 90 ? -6.145 11.766 0.606 1 86.69 90 PRO B CA 1
ATOM 1758 C C . PRO B 1 90 ? -7.305 12.594 1.151 1 86.69 90 PRO B C 1
ATOM 1760 O O . PRO B 1 90 ? -7.91 12.227 2.16 1 86.69 90 PRO B O 1
ATOM 1763 N N . ALA B 1 91 ? -7.633 13.68 0.477 1 84.56 91 ALA B N 1
ATOM 1764 C CA . ALA B 1 91 ? -8.773 14.5 0.882 1 84.56 91 ALA B CA 1
ATOM 1765 C C . ALA B 1 91 ? -10.07 13.703 0.815 1 84.56 91 ALA B C 1
ATOM 1767 O O . ALA B 1 91 ? -11.016 13.984 1.554 1 84.56 91 ALA B O 1
ATOM 1768 N N . SER B 1 92 ? -10.047 12.734 -0.001 1 83.75 92 SER B N 1
ATOM 1769 C CA . SER B 1 92 ? -11.234 11.891 -0.12 1 83.75 92 SER B CA 1
ATOM 1770 C C . SER B 1 92 ? -11.469 11.086 1.155 1 83.75 92 SER B C 1
ATOM 1772 O O . SER B 1 92 ? -12.617 10.828 1.522 1 83.75 92 SER B O 1
ATOM 1774 N N . ILE B 1 93 ? -10.43 10.695 1.873 1 85.38 93 ILE B N 1
ATOM 1775 C CA . ILE B 1 93 ? -10.531 9.984 3.141 1 85.38 93 ILE B CA 1
ATOM 1776 C C . ILE B 1 93 ? -11.172 10.891 4.191 1 85.38 93 ILE B C 1
ATOM 1778 O O . ILE B 1 93 ? -12.055 10.461 4.941 1 85.38 93 ILE B O 1
ATOM 1782 N N . VAL B 1 94 ? -10.703 12.094 4.145 1 86.69 94 VAL B N 1
ATOM 1783 C CA . VAL B 1 94 ? -11.211 13.062 5.109 1 86.69 94 VAL B CA 1
ATOM 1784 C C . VAL B 1 94 ? -12.688 13.328 4.844 1 86.69 94 VAL B C 1
ATOM 1786 O O . VAL B 1 94 ? -13.5 13.367 5.777 1 86.69 94 VAL B O 1
ATOM 1789 N N . ALA B 1 95 ? -12.984 13.477 3.6 1 83.19 95 ALA B N 1
ATOM 1790 C CA . ALA B 1 95 ? -14.375 13.719 3.223 1 83.19 95 ALA B CA 1
ATOM 1791 C C . ALA B 1 95 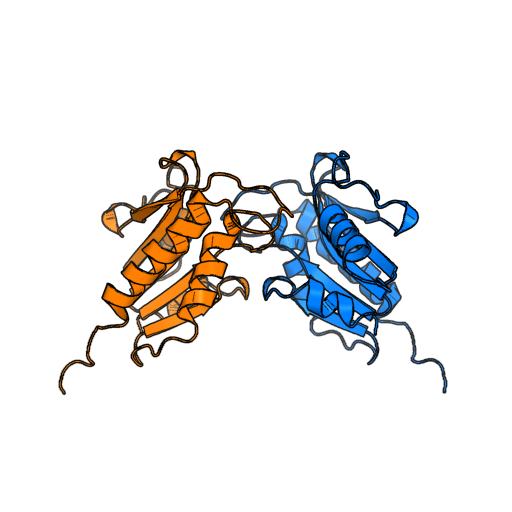? -15.266 12.555 3.645 1 83.19 95 ALA B C 1
ATOM 1793 O O . ALA B 1 95 ? -16.375 12.758 4.152 1 83.19 95 ALA B O 1
ATOM 1794 N N . ALA B 1 96 ? -14.805 11.367 3.42 1 82.38 96 ALA B N 1
ATOM 1795 C CA . ALA B 1 96 ? -15.555 10.18 3.803 1 82.38 96 ALA B CA 1
ATOM 1796 C C . ALA B 1 96 ? -15.781 10.133 5.312 1 82.38 96 ALA B C 1
ATOM 1798 O O . ALA B 1 96 ? -16.875 9.805 5.77 1 82.38 96 ALA B O 1
ATOM 1799 N N . MET B 1 97 ? -14.789 10.445 5.984 1 84.81 97 MET B N 1
ATOM 1800 C CA . MET B 1 97 ? -14.891 10.461 7.441 1 84.81 97 MET B CA 1
ATOM 1801 C C . MET B 1 97 ? -15.93 11.477 7.906 1 84.81 97 MET B C 1
ATOM 1803 O O . MET B 1 97 ? -16.734 11.188 8.797 1 84.81 97 MET B O 1
ATOM 1807 N N . ARG B 1 98 ? -15.867 12.617 7.312 1 84.94 98 ARG B N 1
ATOM 1808 C CA . ARG B 1 98 ? -16.812 13.672 7.684 1 84.94 98 ARG B CA 1
ATOM 1809 C C . ARG B 1 98 ? -18.25 13.25 7.398 1 84.94 98 ARG B C 1
ATOM 1811 O O . ARG B 1 98 ? -19.156 13.641 8.117 1 84.94 98 ARG B O 1
ATOM 1818 N N . ARG B 1 99 ? -18.391 12.43 6.453 1 83.94 99 ARG B N 1
ATOM 1819 C CA . ARG B 1 99 ? -19.734 11.969 6.078 1 83.94 99 ARG B CA 1
ATOM 1820 C C . ARG B 1 99 ? -20.203 10.844 6.988 1 83.94 99 ARG B C 1
ATOM 1822 O O . ARG B 1 99 ? -21.391 10.742 7.301 1 83.94 99 ARG B O 1
ATOM 1829 N N . LEU B 1 100 ? -19.312 10.078 7.469 1 84.88 100 LEU B N 1
ATOM 1830 C CA . LEU B 1 100 ? -19.672 8.836 8.156 1 84.88 100 LEU B CA 1
ATOM 1831 C C . LEU B 1 100 ? -19.703 9.039 9.664 1 84.88 100 LEU B C 1
ATOM 1833 O O . LEU B 1 100 ? -20.375 8.297 10.383 1 84.88 100 LEU B O 1
ATOM 1837 N N . MET B 1 101 ? -18.938 9.969 10.086 1 87.25 101 MET B N 1
ATOM 1838 C CA . MET B 1 101 ? -18.781 10.109 11.531 1 87.25 101 MET B CA 1
ATOM 1839 C C . MET B 1 101 ? -19.609 11.289 12.047 1 87.25 101 MET B C 1
ATOM 1841 O O . MET B 1 101 ? -19.672 12.336 11.406 1 87.25 101 MET B O 1
ATOM 1845 N N . GLN B 1 102 ? -20.234 11.055 13.094 1 87.94 102 GLN B N 1
ATOM 1846 C CA . GLN B 1 102 ? -20.969 12.141 13.742 1 87.94 102 GLN B CA 1
ATOM 1847 C C . GLN B 1 102 ? -20.016 13.203 14.281 1 87.94 102 GLN B C 1
ATOM 1849 O O . GLN B 1 102 ? -20.281 14.398 14.148 1 87.94 102 GLN B O 1
ATOM 1854 N N . LYS B 1 103 ? -18.922 12.82 14.906 1 89.88 103 LYS B N 1
ATOM 1855 C CA . LYS B 1 103 ? -17.875 13.711 15.43 1 89.88 103 LYS B CA 1
ATOM 1856 C C . LYS B 1 103 ? -16.516 13.367 14.844 1 89.88 103 LYS B C 1
ATOM 1858 O O . LYS B 1 103 ? -15.703 12.711 15.484 1 89.88 103 LYS B O 1
ATOM 1863 N N . PRO B 1 104 ? -16.25 13.789 13.633 1 91.12 104 PRO B N 1
ATOM 1864 C CA . PRO B 1 104 ? -14.961 13.5 13.008 1 91.12 104 PRO B CA 1
ATOM 1865 C C . PRO B 1 104 ? -13.797 14.219 13.695 1 91.12 104 PRO B C 1
ATOM 1867 O O . PRO B 1 104 ? -13.977 15.328 14.211 1 91.12 104 PRO B O 1
ATOM 1870 N N . PRO B 1 105 ? -12.703 13.547 13.734 1 94 105 PRO B N 1
ATOM 1871 C CA . PRO B 1 105 ? -11.539 14.242 14.305 1 94 105 PRO B CA 1
ATOM 1872 C C . PRO B 1 105 ? -11.102 15.438 13.461 1 94 105 PRO B C 1
ATOM 1874 O O . PRO B 1 105 ? -11.312 15.453 12.25 1 94 105 PRO B O 1
ATOM 1877 N N . LYS B 1 106 ? -10.523 16.422 14.172 1 94.06 106 LYS B N 1
ATOM 1878 C CA . LYS B 1 106 ? -9.789 17.422 13.422 1 94.06 106 LYS B CA 1
ATOM 1879 C C . LYS B 1 106 ? -8.641 16.797 12.625 1 94.06 106 LYS B C 1
ATOM 1881 O O . LYS B 1 106 ? -7.781 16.125 13.195 1 94.06 106 LYS B O 1
ATOM 1886 N N . THR B 1 107 ? -8.672 16.922 11.289 1 94.25 107 THR B N 1
ATOM 1887 C CA . THR B 1 107 ? -7.715 16.172 10.477 1 94.25 107 THR B CA 1
ATOM 1888 C C . THR B 1 107 ? -6.891 17.125 9.602 1 94.25 107 THR B C 1
ATOM 1890 O O . THR B 1 107 ? -7.434 18.047 9 1 94.25 107 THR B O 1
ATOM 1893 N N . GLU B 1 108 ? -5.602 16.906 9.594 1 95.31 108 GLU B N 1
ATOM 1894 C CA . GLU B 1 108 ? -4.66 17.547 8.68 1 95.31 108 GLU B CA 1
ATOM 1895 C C . GLU B 1 108 ? -3.961 16.516 7.797 1 95.31 108 GLU B C 1
ATOM 1897 O O . GLU B 1 108 ? -3.947 15.328 8.109 1 95.31 108 GLU B O 1
ATOM 1902 N N . ILE B 1 109 ? -3.479 17 6.688 1 95.38 109 ILE B N 1
ATOM 1903 C CA . ILE B 1 109 ? -2.697 16.156 5.789 1 95.38 109 ILE B CA 1
ATOM 1904 C C . ILE B 1 109 ? -1.285 16.734 5.648 1 95.38 109 ILE B C 1
ATOM 1906 O O . ILE B 1 109 ? -1.11 17.891 5.285 1 95.38 109 ILE B O 1
ATOM 1910 N N . LEU B 1 110 ? -0.332 15.945 6.043 1 97.81 110 LEU B N 1
ATOM 1911 C CA . LEU B 1 110 ? 1.068 16.25 5.766 1 97.81 110 LEU B CA 1
ATOM 1912 C C . LEU B 1 110 ? 1.61 15.352 4.656 1 97.81 110 LEU B C 1
ATOM 1914 O O . LEU B 1 110 ? 1.737 14.141 4.84 1 97.81 110 LEU B O 1
ATOM 1918 N N . GLY B 1 111 ? 1.937 15.969 3.537 1 97 111 GLY B N 1
ATOM 1919 C CA . GLY B 1 111 ? 2.332 15.156 2.4 1 97 111 GLY B CA 1
ATOM 1920 C C . GLY B 1 111 ? 3.564 15.68 1.689 1 97 111 GLY B C 1
ATOM 1921 O O . GLY B 1 111 ? 3.951 16.828 1.878 1 97 111 GLY B O 1
ATOM 1922 N N . ALA B 1 112 ? 4.23 14.805 0.963 1 98 112 ALA B N 1
ATOM 1923 C CA . ALA B 1 112 ? 5.285 15.164 0.02 1 98 112 ALA B CA 1
ATOM 1924 C C . ALA B 1 112 ? 4.82 14.969 -1.421 1 98 112 ALA B C 1
ATOM 1926 O O . ALA B 1 112 ? 4.281 13.922 -1.77 1 98 112 ALA B O 1
ATOM 1927 N N . VAL B 1 113 ? 5.059 15.992 -2.207 1 96.62 113 VAL B N 1
ATOM 1928 C CA . VAL B 1 113 ? 4.703 15.883 -3.619 1 96.62 113 VAL B CA 1
ATOM 1929 C C . VAL B 1 113 ? 5.605 14.867 -4.309 1 96.62 113 VAL B C 1
ATOM 1931 O O . VAL B 1 113 ? 6.832 14.992 -4.281 1 96.62 113 VAL B O 1
ATOM 1934 N N . ALA B 1 114 ? 5.016 13.922 -4.941 1 96.25 114 ALA B N 1
ATOM 1935 C CA . ALA B 1 114 ? 5.746 12.805 -5.539 1 96.25 114 ALA B CA 1
ATOM 1936 C C . ALA B 1 114 ? 6.391 13.227 -6.859 1 96.25 114 ALA B C 1
ATOM 1938 O O . ALA B 1 114 ? 5.809 13.992 -7.625 1 96.25 114 ALA B O 1
ATOM 1939 N N . ALA B 1 115 ? 7.555 12.695 -7.066 1 95.88 115 ALA B N 1
ATOM 1940 C CA . ALA B 1 115 ? 8.203 12.828 -8.367 1 95.88 115 ALA B CA 1
ATOM 1941 C C . ALA B 1 115 ? 7.875 11.641 -9.273 1 95.88 115 ALA B C 1
ATOM 1943 O O . ALA B 1 115 ? 7.797 11.789 -10.492 1 95.88 115 ALA B O 1
ATOM 1944 N N . LEU B 1 116 ? 7.672 10.477 -8.695 1 90.12 116 LEU B N 1
ATOM 1945 C CA . LEU B 1 116 ? 7.426 9.219 -9.383 1 90.12 116 LEU B CA 1
ATOM 1946 C C . LEU B 1 116 ? 6.465 8.336 -8.586 1 90.12 116 LEU B C 1
ATOM 1948 O O . LEU B 1 116 ? 6.695 8.078 -7.402 1 90.12 116 LEU B O 1
ATOM 1952 N N . GLN B 1 117 ? 5.355 7.996 -9.141 1 83.94 117 GLN B N 1
ATOM 1953 C CA . GLN B 1 117 ? 4.441 7.035 -8.531 1 83.94 117 GLN B CA 1
ATOM 1954 C C . GLN B 1 117 ? 4.137 5.883 -9.484 1 83.94 117 GLN B C 1
ATOM 1956 O O . GLN B 1 117 ? 3.17 5.938 -10.25 1 83.94 117 GLN B O 1
ATOM 1961 N N . VAL B 1 118 ? 5 4.926 -9.477 1 82.56 118 VAL B N 1
ATOM 1962 C CA . VAL B 1 118 ? 4.902 3.773 -10.375 1 82.56 118 VAL B CA 1
ATOM 1963 C C . VAL B 1 118 ? 4.93 2.482 -9.555 1 82.56 118 VAL B C 1
ATOM 1965 O O . VAL B 1 118 ? 5.75 2.33 -8.648 1 82.56 118 VAL B O 1
ATOM 1968 N N . PRO B 1 119 ? 3.998 1.596 -9.852 1 84.31 119 PRO B N 1
ATOM 1969 C CA . PRO B 1 119 ? 3.949 0.333 -9.109 1 84.31 119 PRO B CA 1
ATOM 1970 C C . PRO B 1 119 ? 5.227 -0.49 -9.258 1 84.31 119 PRO B C 1
ATOM 1972 O O . PRO B 1 119 ? 5.801 -0.554 -10.344 1 84.31 119 PRO B O 1
ATOM 1975 N N . PHE B 1 120 ? 5.742 -0.996 -8.109 1 84.25 120 PHE B N 1
ATOM 1976 C CA . PHE B 1 120 ? 6.832 -1.962 -8.008 1 84.25 120 PHE B CA 1
ATOM 1977 C C . PHE B 1 120 ? 8.156 -1.334 -8.43 1 84.25 120 PHE B C 1
ATOM 1979 O O . PHE B 1 120 ? 8.953 -1.965 -9.133 1 84.25 120 PHE B O 1
ATOM 1986 N N . SER B 1 121 ? 8.227 -0.143 -8.195 1 81.25 121 SER B N 1
ATOM 1987 C CA . SER B 1 121 ? 9.508 0.564 -8.219 1 81.25 121 SER B CA 1
ATOM 1988 C C . SER B 1 121 ? 10 0.87 -6.812 1 81.25 121 SER B C 1
ATOM 1990 O O . SER B 1 121 ? 9.375 1.646 -6.086 1 81.25 121 SER B O 1
ATOM 1992 N N . ALA B 1 122 ? 11 0.128 -6.43 1 76.5 122 ALA B N 1
ATOM 1993 C CA . ALA B 1 122 ? 11.383 0.183 -5.023 1 76.5 122 ALA B CA 1
ATOM 1994 C C . ALA B 1 122 ? 12.141 1.473 -4.711 1 76.5 122 ALA B C 1
ATOM 1996 O O . ALA B 1 122 ? 12.938 1.946 -5.527 1 76.5 122 ALA B O 1
ATOM 1997 N N . GLY B 1 123 ? 11.867 1.908 -3.502 1 86.75 123 GLY B N 1
ATOM 1998 C CA . GLY B 1 123 ? 12.602 3.045 -2.969 1 86.75 123 GLY B CA 1
ATOM 1999 C C . GLY B 1 123 ? 11.953 4.379 -3.297 1 86.75 123 GLY B C 1
ATOM 2000 O O . GLY B 1 123 ? 11.023 4.441 -4.109 1 86.75 123 GLY B O 1
ATOM 2001 N N . LEU B 1 124 ? 12.445 5.383 -2.713 1 95.81 124 LEU B N 1
ATOM 2002 C CA . LEU B 1 124 ? 11.992 6.75 -2.947 1 95.81 124 LEU B CA 1
ATOM 2003 C C . LEU B 1 124 ? 12.953 7.488 -3.873 1 95.81 124 LEU B C 1
ATOM 2005 O O . LEU B 1 124 ? 14.156 7.234 -3.857 1 95.81 124 LEU B O 1
ATOM 2009 N N . THR B 1 125 ? 12.367 8.359 -4.68 1 96.69 125 THR B N 1
ATOM 2010 C CA . THR B 1 125 ? 13.25 9.289 -5.375 1 96.69 125 THR B CA 1
ATOM 2011 C C . THR B 1 125 ? 14.016 10.156 -4.383 1 96.69 125 THR B C 1
ATOM 2013 O O . THR B 1 125 ? 13.562 10.359 -3.252 1 96.69 125 THR B O 1
ATOM 2016 N N . PRO B 1 126 ? 15.156 10.695 -4.758 1 97.44 126 PRO B N 1
ATOM 2017 C CA . PRO B 1 126 ? 15.977 11.469 -3.83 1 97.44 126 PRO B CA 1
ATOM 2018 C C . PRO B 1 126 ? 15.234 12.656 -3.227 1 97.44 126 PRO B C 1
ATOM 2020 O O . PRO B 1 126 ? 15.367 12.93 -2.033 1 97.44 126 PRO B O 1
ATOM 2023 N N . LEU B 1 127 ? 14.461 13.32 -3.998 1 98.06 127 LEU B N 1
ATOM 2024 C CA . LEU B 1 127 ? 13.742 14.5 -3.525 1 98.06 127 LEU B CA 1
ATOM 2025 C C . LEU B 1 127 ? 12.719 14.117 -2.461 1 98.06 127 LEU B C 1
ATOM 2027 O O . LEU B 1 127 ? 12.602 14.797 -1.439 1 98.06 127 LEU B O 1
ATOM 2031 N N . VAL B 1 128 ? 12.047 13.008 -2.666 1 98.38 128 VAL B N 1
ATOM 2032 C CA . VAL B 1 128 ? 11.023 12.578 -1.712 1 98.38 128 VAL B CA 1
ATOM 2033 C C . VAL B 1 128 ? 11.695 11.961 -0.487 1 98.38 128 VAL B C 1
ATOM 2035 O O . VAL B 1 128 ? 11.203 12.102 0.635 1 98.38 128 VAL B O 1
ATOM 2038 N N . ALA B 1 129 ? 12.82 11.328 -0.67 1 98.19 129 ALA B N 1
ATOM 2039 C CA . ALA B 1 129 ? 13.594 10.828 0.462 1 98.19 129 ALA B CA 1
ATOM 2040 C C . ALA B 1 129 ? 14 11.969 1.394 1 98.19 129 ALA B C 1
ATOM 2042 O O . ALA B 1 129 ? 13.922 11.836 2.617 1 98.19 129 ALA B O 1
ATOM 2043 N N . ALA B 1 130 ? 14.383 13.055 0.8 1 98.38 130 ALA B N 1
ATOM 2044 C CA . ALA B 1 130 ? 14.727 14.234 1.593 1 98.38 130 ALA B CA 1
ATOM 2045 C C . ALA B 1 130 ? 13.5 14.773 2.326 1 98.38 130 ALA B C 1
ATOM 2047 O O . ALA B 1 130 ? 13.602 15.242 3.461 1 98.38 130 ALA B O 1
ATOM 2048 N N . ALA B 1 131 ? 12.414 14.68 1.705 1 98.69 131 ALA B N 1
ATOM 2049 C CA . ALA B 1 131 ? 11.164 15.148 2.297 1 98.69 131 ALA B CA 1
ATOM 2050 C C . ALA B 1 131 ? 10.805 14.336 3.539 1 98.69 131 ALA B C 1
ATOM 2052 O O . ALA B 1 131 ? 10.141 14.844 4.449 1 98.69 131 ALA B O 1
ATOM 2053 N N . VAL B 1 132 ? 11.203 13.078 3.596 1 98.56 132 VAL B N 1
ATOM 2054 C CA . VAL B 1 132 ? 10.953 12.242 4.762 1 98.56 132 VAL B CA 1
ATOM 2055 C C . VAL B 1 132 ? 11.594 12.875 6 1 98.56 132 VAL B C 1
ATOM 2057 O O . VAL B 1 132 ? 10.961 12.953 7.059 1 98.56 132 VAL B O 1
ATOM 2060 N N . GLU B 1 133 ? 12.789 13.328 5.828 1 98.12 133 GLU B N 1
ATOM 2061 C CA . GLU B 1 133 ? 13.477 13.961 6.945 1 98.12 133 GLU B CA 1
ATOM 2062 C C . GLU B 1 133 ? 12.758 15.227 7.391 1 98.12 133 GLU B C 1
ATOM 2064 O O . GLU B 1 133 ? 12.555 15.445 8.586 1 98.12 133 GLU B O 1
ATOM 2069 N N . THR B 1 134 ? 12.398 15.992 6.453 1 98.38 134 THR B N 1
ATOM 2070 C CA . THR B 1 134 ? 11.711 17.25 6.73 1 98.38 134 THR B CA 1
ATOM 2071 C C . THR B 1 134 ? 10.391 17 7.445 1 98.38 134 THR B C 1
ATOM 2073 O O . THR B 1 134 ? 10.117 17.578 8.492 1 98.38 134 THR B O 1
ATOM 2076 N N . ALA B 1 135 ? 9.602 16.125 6.898 1 98.56 135 ALA B N 1
ATOM 2077 C CA . ALA B 1 135 ? 8.297 15.828 7.469 1 98.56 135 ALA B CA 1
ATOM 2078 C C . ALA B 1 135 ? 8.43 15.227 8.867 1 98.56 135 ALA B C 1
ATOM 2080 O O . ALA B 1 135 ? 7.672 15.578 9.773 1 98.56 135 ALA B O 1
ATOM 2081 N N . SER B 1 136 ? 9.391 14.305 9 1 98.12 136 SER B N 1
ATOM 2082 C CA . SER B 1 136 ? 9.617 13.68 10.297 1 98.12 136 SER B CA 1
ATOM 2083 C C . SER B 1 136 ? 9.977 14.711 11.359 1 98.12 136 SER B C 1
ATOM 2085 O O . SER B 1 136 ? 9.477 14.664 12.484 1 98.12 136 SER B O 1
ATOM 2087 N N . ALA B 1 137 ? 10.82 15.602 10.961 1 97 137 ALA B N 1
ATOM 2088 C CA . ALA B 1 137 ? 11.211 16.672 11.883 1 97 137 ALA B CA 1
ATOM 2089 C C . ALA B 1 137 ? 10.023 17.547 12.258 1 97 137 ALA B C 1
ATOM 2091 O O . ALA B 1 137 ? 9.859 17.922 13.422 1 97 137 ALA B O 1
ATOM 2092 N N . MET B 1 138 ? 9.195 17.859 11.344 1 97 138 MET B N 1
ATOM 2093 C CA . MET B 1 138 ? 8.008 18.672 11.586 1 97 138 MET B CA 1
ATOM 2094 C C . MET B 1 138 ? 7.062 17.984 12.57 1 97 138 MET B C 1
ATOM 2096 O O . MET B 1 138 ? 6.586 18.609 13.516 1 97 138 MET B O 1
ATOM 2100 N N . LEU B 1 139 ? 6.781 16.719 12.344 1 97.31 139 LEU B N 1
ATOM 2101 C CA . LEU B 1 139 ? 5.883 15.961 13.195 1 97.31 139 LEU B CA 1
ATOM 2102 C C . LEU B 1 139 ? 6.438 15.859 14.617 1 97.31 139 LEU B C 1
ATOM 2104 O O . LEU B 1 139 ? 5.703 16.031 15.586 1 97.31 139 LEU B O 1
ATOM 2108 N N . TRP B 1 140 ? 7.703 15.594 14.656 1 95.81 140 TRP B N 1
ATOM 2109 C CA . TRP B 1 140 ? 8.328 15.453 15.969 1 95.81 140 TRP B CA 1
ATOM 2110 C C . TRP B 1 140 ? 8.305 16.766 16.734 1 95.81 140 TRP B C 1
ATOM 2112 O O . TRP B 1 140 ? 8.055 16.797 17.938 1 95.81 140 TRP B O 1
ATOM 2122 N N . ARG B 1 141 ? 8.586 17.828 16.078 1 94.06 141 ARG B N 1
ATOM 2123 C CA . ARG B 1 141 ? 8.555 19.156 16.703 1 94.06 141 ARG B CA 1
ATOM 2124 C C . ARG B 1 141 ? 7.16 19.484 17.219 1 94.06 141 ARG B C 1
ATOM 2126 O O . ARG B 1 141 ? 7.004 20.016 18.312 1 94.06 141 ARG B O 1
ATOM 2133 N N . GLN B 1 142 ? 6.203 19.141 16.453 1 93.62 142 GLN B N 1
ATOM 2134 C CA . GLN B 1 142 ? 4.836 19.531 16.766 1 93.62 142 GLN B CA 1
ATOM 2135 C C . GLN B 1 142 ? 4.25 18.641 17.859 1 93.62 142 GLN B C 1
ATOM 2137 O O . GLN B 1 142 ? 3.562 19.125 18.766 1 93.62 142 GLN B O 1
ATOM 2142 N N . TRP B 1 143 ? 4.559 17.375 17.797 1 93.19 143 TRP B N 1
ATOM 2143 C CA . TRP B 1 143 ? 3.814 16.484 18.672 1 93.19 143 TRP B CA 1
ATOM 2144 C C . TRP B 1 143 ? 4.758 15.711 19.594 1 93.19 143 TRP B C 1
ATOM 2146 O O . TRP B 1 143 ? 4.32 15.102 20.562 1 93.19 143 TRP B O 1
ATOM 2156 N N . GLY B 1 144 ? 5.949 15.57 19.141 1 88.12 144 GLY B N 1
ATOM 2157 C CA . GLY B 1 144 ? 6.902 14.797 19.922 1 88.12 144 GLY B CA 1
ATOM 2158 C C . GLY B 1 144 ? 7.395 15.539 21.156 1 88.12 144 GLY B C 1
ATOM 2159 O O . GLY B 1 144 ? 7.621 14.938 22.203 1 88.12 144 GLY B O 1
ATOM 2160 N N . MET B 1 145 ? 7.641 16.844 20.953 1 75.94 145 MET B N 1
ATOM 2161 C CA . MET B 1 145 ? 8.219 17.656 22.016 1 75.94 145 MET B CA 1
ATOM 2162 C C . MET B 1 145 ? 7.133 18.203 22.938 1 75.94 145 MET B C 1
ATOM 2164 O O . MET B 1 145 ? 7.43 18.812 23.969 1 75.94 145 MET B O 1
ATOM 2168 N N . SER B 1 146 ? 5.805 17.984 22.547 1 62.56 146 SER B N 1
ATOM 2169 C CA . SER B 1 146 ? 4.75 18.531 23.391 1 62.56 146 SER B CA 1
ATOM 2170 C C . SER B 1 146 ? 4.738 17.875 24.766 1 62.56 146 SER B C 1
ATOM 2172 O O . SER B 1 146 ? 4.734 16.641 24.859 1 62.56 146 SER B O 1
ATOM 2174 N N . GLN B 1 147 ? 5.516 18.438 25.797 1 52.84 147 GLN B N 1
ATOM 2175 C CA . GLN B 1 147 ? 5.508 18.094 27.219 1 52.84 147 GLN B CA 1
ATOM 2176 C C . GLN B 1 147 ? 4.082 17.875 27.719 1 52.84 147 GLN B C 1
ATOM 2178 O O . GLN B 1 147 ? 3.133 18.453 27.188 1 52.84 147 GLN B O 1
ATOM 2183 N N . ALA B 1 148 ? 3.697 16.594 28.266 1 50.75 148 ALA B N 1
ATOM 2184 C CA . ALA B 1 148 ? 2.496 16.391 29.078 1 50.75 148 ALA B CA 1
ATOM 2185 C C . ALA B 1 148 ? 2.057 17.688 29.75 1 50.75 148 ALA B C 1
ATOM 2187 O O . ALA B 1 148 ? 2.889 18.438 30.25 1 50.75 148 ALA B O 1
ATOM 2188 N N . PRO B 1 149 ? 0.913 18.219 29.375 1 46.69 149 PRO B N 1
ATOM 2189 C CA . PRO B 1 149 ? 0.569 19.281 30.328 1 46.69 149 PRO B CA 1
ATOM 2190 C C . PRO B 1 149 ? 0.997 18.953 31.75 1 46.69 149 PRO B C 1
ATOM 2192 O O . PRO B 1 149 ? 1.037 17.781 32.125 1 46.69 149 PRO B O 1
ATOM 2195 N N . ALA B 1 150 ? 1.982 19.891 32.375 1 39.56 150 ALA B N 1
ATOM 2196 C CA . ALA B 1 150 ? 2.195 19.859 33.812 1 39.56 150 ALA B CA 1
ATOM 2197 C C . ALA B 1 150 ? 0.884 19.625 34.562 1 39.56 150 ALA B C 1
ATOM 2199 O O . ALA B 1 150 ? -0.074 20.375 34.406 1 39.56 150 ALA B O 1
ATOM 2200 N N . VAL B 1 151 ? 0.637 18.312 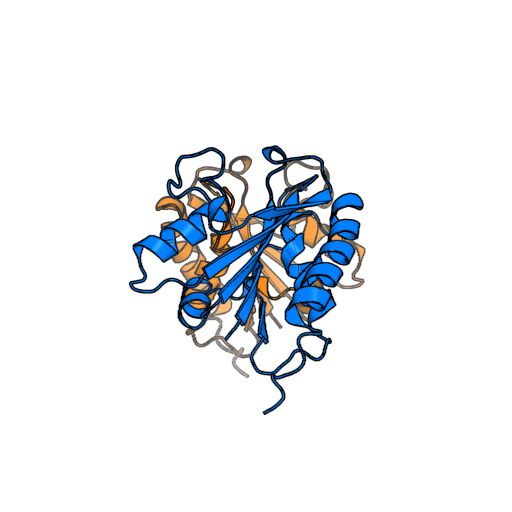34.719 1 36.34 151 VAL B N 1
ATOM 2201 C CA . VAL B 1 151 ? -0.323 18.281 35.812 1 36.34 151 VAL B CA 1
ATOM 2202 C C . VAL B 1 151 ? 0.245 19.031 37.031 1 36.34 151 VAL B C 1
ATOM 2204 O O . VAL B 1 151 ? 1.413 18.859 37.375 1 36.34 151 VAL B O 1
#